Protein AF-A0A1X7SFY0-F1 (afdb_monomer_lite)

pLDDT: mean 79.94, std 20.83, range [36.47, 98.31]

Radius of gyration: 30.09 Å; chains: 1; bounding box: 122×38×54 Å

Organism: Amphimedon queenslandica (NCBI:txid400682)

Structure (mmCIF, N/CA/C/O backbone):
data_AF-A0A1X7SFY0-F1
#
_entry.id   AF-A0A1X7SFY0-F1
#
loop_
_atom_site.group_PDB
_atom_site.id
_atom_site.type_symbol
_atom_site.label_atom_id
_atom_site.label_alt_id
_atom_site.label_comp_id
_atom_site.label_asym_id
_atom_site.label_entity_id
_atom_site.label_seq_id
_atom_site.pdbx_PDB_ins_code
_atom_site.Cartn_x
_atom_site.Cartn_y
_atom_site.Cartn_z
_atom_site.occupancy
_atom_site.B_iso_or_equiv
_atom_site.auth_seq_id
_atom_site.auth_comp_id
_atom_site.auth_asym_id
_atom_site.auth_atom_id
_atom_site.pdbx_PDB_model_num
ATOM 1 N N . ASP A 1 1 ? 34.336 11.367 26.778 1.00 60.41 1 ASP A N 1
ATOM 2 C CA . ASP A 1 1 ? 33.433 11.208 25.619 1.00 60.41 1 ASP A CA 1
ATOM 3 C C . ASP A 1 1 ? 31.958 10.905 25.943 1.00 60.41 1 ASP A C 1
ATOM 5 O O . ASP A 1 1 ? 31.181 10.589 25.053 1.00 60.41 1 ASP A O 1
ATOM 9 N N . GLN A 1 2 ? 31.496 11.055 27.193 1.00 58.19 2 GLN A N 1
ATOM 10 C CA . GLN A 1 2 ? 30.088 10.774 27.537 1.00 58.19 2 GLN A CA 1
ATOM 11 C C . GLN A 1 2 ? 29.090 11.818 27.009 1.00 58.19 2 GLN A C 1
ATOM 13 O O . GLN A 1 2 ? 27.961 11.468 26.680 1.00 58.19 2 GLN A O 1
ATOM 18 N N . ARG A 1 3 ? 29.491 13.094 26.897 1.00 61.34 3 ARG A N 1
ATOM 19 C CA . ARG A 1 3 ? 28.610 14.170 26.405 1.00 61.34 3 ARG A CA 1
ATOM 20 C C . ARG A 1 3 ? 28.233 14.011 24.929 1.00 61.34 3 ARG A C 1
ATOM 22 O O . ARG A 1 3 ? 27.100 14.317 24.580 1.00 61.34 3 ARG A O 1
ATOM 29 N N . ARG A 1 4 ? 29.154 13.505 24.098 1.00 61.81 4 ARG A N 1
ATOM 30 C CA . ARG A 1 4 ? 28.915 13.242 22.669 1.00 61.81 4 ARG A CA 1
ATOM 31 C C . ARG A 1 4 ? 27.911 12.098 22.500 1.00 61.81 4 ARG A C 1
ATOM 33 O O . ARG A 1 4 ? 26.856 12.297 21.919 1.00 61.81 4 ARG A O 1
ATOM 40 N N . SER A 1 5 ? 28.152 10.987 23.202 1.00 76.06 5 SER A N 1
ATOM 41 C CA . SER A 1 5 ? 27.258 9.820 23.219 1.00 76.06 5 SER A CA 1
ATOM 42 C C . SER A 1 5 ? 25.851 10.117 23.759 1.00 76.06 5 SER A C 1
ATOM 44 O O . SER A 1 5 ? 24.876 9.551 23.272 1.00 76.06 5 SER A O 1
ATOM 46 N N . LEU A 1 6 ? 25.716 10.991 24.765 1.00 78.94 6 LEU A N 1
ATOM 47 C CA . LEU A 1 6 ? 24.405 11.381 25.296 1.00 78.94 6 LEU A CA 1
ATOM 48 C C . LEU A 1 6 ? 23.609 12.229 24.293 1.00 78.94 6 LEU A C 1
ATOM 50 O O . LEU A 1 6 ? 22.403 12.035 24.159 1.00 78.94 6 LEU A O 1
ATOM 54 N N . GLY A 1 7 ? 24.284 13.150 23.597 1.00 81.12 7 GLY A N 1
ATOM 55 C CA . GLY A 1 7 ? 23.678 13.959 22.540 1.00 81.12 7 GLY A CA 1
ATOM 56 C C . GLY A 1 7 ? 23.148 13.092 21.402 1.00 81.12 7 GLY A C 1
ATOM 57 O O . GLY A 1 7 ? 21.991 13.241 21.021 1.00 81.12 7 GLY A O 1
ATOM 58 N N . ASP A 1 8 ? 23.946 12.124 20.950 1.00 87.75 8 ASP A N 1
ATOM 59 C CA . ASP A 1 8 ? 23.562 11.206 19.874 1.00 87.75 8 ASP A CA 1
ATOM 60 C C . ASP A 1 8 ? 22.323 10.382 20.254 1.00 87.75 8 ASP A C 1
ATOM 62 O O . ASP A 1 8 ? 21.367 10.311 19.488 1.00 87.75 8 ASP A O 1
ATOM 66 N N . LYS A 1 9 ? 22.275 9.853 21.485 1.00 88.12 9 LYS A N 1
ATOM 67 C CA . LYS A 1 9 ? 21.110 9.108 21.998 1.00 88.12 9 LYS A CA 1
ATOM 68 C C . LYS A 1 9 ? 19.851 9.966 22.085 1.00 88.12 9 LYS A C 1
ATOM 70 O O . LYS A 1 9 ? 18.770 9.483 21.760 1.00 88.12 9 LYS A O 1
ATOM 75 N N . LYS A 1 10 ? 19.979 11.226 22.520 1.00 88.38 10 LYS A N 1
ATOM 76 C CA . LYS A 1 10 ? 18.852 12.170 22.564 1.00 88.38 10 LYS A CA 1
ATOM 77 C C . LYS A 1 10 ? 18.313 12.422 21.158 1.00 88.38 10 LYS A C 1
ATOM 79 O O . LYS A 1 10 ? 17.103 12.399 20.970 1.00 88.38 10 LYS A O 1
ATOM 84 N N . THR A 1 11 ? 19.198 12.632 20.187 1.00 91.12 11 THR A N 1
ATOM 85 C CA . THR A 1 11 ? 18.813 12.832 18.788 1.00 91.12 11 THR A CA 1
ATOM 86 C C . THR A 1 11 ? 18.131 11.591 18.225 1.00 91.12 11 THR A C 1
ATOM 88 O O . THR A 1 11 ? 17.033 11.713 17.701 1.00 91.12 11 THR A O 1
ATOM 91 N N . THR A 1 12 ? 18.703 10.394 18.410 1.00 92.50 12 THR A N 1
ATOM 92 C CA . THR A 1 12 ? 18.075 9.136 17.970 1.00 92.50 12 THR A CA 1
ATOM 93 C C . THR A 1 12 ? 16.684 8.954 18.570 1.00 92.50 12 THR A C 1
ATOM 95 O O . THR A 1 12 ? 15.759 8.594 17.850 1.00 92.50 12 THR A O 1
ATOM 98 N N . LEU A 1 13 ? 16.518 9.231 19.868 1.00 92.69 13 LEU A N 1
ATOM 99 C CA . LEU A 1 13 ? 15.221 9.115 20.532 1.00 92.69 13 LEU A CA 1
ATOM 100 C C . LEU A 1 13 ? 14.201 10.107 19.961 1.00 92.69 13 LEU A C 1
ATOM 102 O O . LEU A 1 13 ? 13.083 9.710 19.657 1.00 92.69 13 LEU A O 1
ATOM 106 N N . LEU A 1 14 ? 14.584 11.374 19.775 1.00 92.25 14 LEU A N 1
ATOM 107 C CA . LEU A 1 14 ? 13.695 12.387 19.201 1.00 92.25 14 LEU A CA 1
ATOM 108 C C . LEU A 1 14 ? 13.306 12.056 17.757 1.00 92.25 14 LEU A C 1
ATOM 110 O O . LEU A 1 14 ? 12.139 12.197 17.409 1.00 92.25 14 LEU A O 1
ATOM 114 N N . THR A 1 15 ? 14.245 11.570 16.940 1.00 92.50 15 THR A N 1
ATOM 115 C CA . THR A 1 15 ? 13.956 11.116 15.574 1.00 92.50 15 THR A CA 1
ATOM 116 C C . THR A 1 15 ? 12.997 9.930 15.579 1.00 92.50 15 THR A C 1
ATOM 118 O O . THR A 1 15 ? 12.010 9.961 14.857 1.00 92.50 15 THR A O 1
ATOM 121 N N . ALA A 1 16 ? 13.213 8.933 16.442 1.00 92.38 16 ALA A N 1
ATOM 122 C CA . ALA A 1 16 ? 12.313 7.786 16.549 1.00 92.38 16 ALA A CA 1
ATOM 123 C C . ALA A 1 16 ? 10.907 8.194 17.019 1.00 92.38 16 ALA A C 1
ATOM 125 O O . ALA A 1 16 ? 9.912 7.712 16.483 1.00 92.38 16 ALA A O 1
ATOM 126 N N . MET A 1 17 ? 10.807 9.110 17.989 1.00 92.31 17 MET A N 1
ATOM 127 C CA . MET A 1 17 ? 9.523 9.664 18.433 1.00 92.31 17 MET A CA 1
ATOM 128 C C . MET A 1 17 ? 8.833 10.437 17.305 1.00 92.31 17 MET A C 1
ATOM 130 O O . MET A 1 17 ? 7.634 10.275 17.107 1.00 92.31 17 MET A O 1
ATOM 134 N N . GLN A 1 18 ? 9.583 11.225 16.532 1.00 92.62 18 GLN A N 1
ATOM 135 C CA . GLN A 1 18 ? 9.052 11.947 15.381 1.00 92.62 18 GLN A CA 1
ATOM 136 C C . GLN A 1 18 ? 8.562 10.993 14.289 1.00 92.62 18 GLN A C 1
ATOM 138 O O . GLN A 1 18 ? 7.464 11.191 13.784 1.00 92.62 18 GLN A O 1
ATOM 143 N N . GLU A 1 19 ? 9.330 9.963 13.933 1.00 90.88 19 GLU A N 1
ATOM 144 C CA . GLU A 1 19 ? 8.921 8.939 12.962 1.00 90.88 19 GLU A CA 1
ATOM 145 C C . GLU A 1 19 ? 7.673 8.192 13.441 1.00 90.88 19 GLU A C 1
ATOM 147 O O . GLU A 1 19 ? 6.738 8.005 12.667 1.00 90.88 19 GLU A O 1
ATOM 152 N N . THR A 1 20 ? 7.621 7.852 14.734 1.00 91.81 20 THR A N 1
ATOM 153 C CA . THR A 1 20 ? 6.466 7.189 15.356 1.00 91.81 20 THR A CA 1
ATOM 154 C C . THR A 1 20 ? 5.214 8.060 15.243 1.00 91.81 20 THR A C 1
ATOM 156 O O . THR A 1 20 ? 4.211 7.602 14.705 1.00 91.81 20 THR A O 1
ATOM 159 N N . VAL A 1 21 ? 5.282 9.329 15.659 1.00 91.31 21 VAL A N 1
ATOM 160 C CA . VAL A 1 21 ? 4.145 10.268 15.579 1.00 91.31 21 VAL A CA 1
ATOM 161 C C . VAL A 1 21 ? 3.788 10.617 14.132 1.00 91.31 21 VAL A C 1
ATOM 163 O O . VAL A 1 21 ? 2.620 10.810 13.818 1.00 91.31 21 VAL A O 1
ATOM 166 N N . SER A 1 22 ? 4.770 10.668 13.229 1.00 89.25 22 SER A N 1
ATOM 167 C CA . SER A 1 22 ? 4.519 10.903 11.799 1.00 89.25 22 SER A CA 1
ATOM 168 C C . SER A 1 22 ? 3.828 9.712 11.136 1.00 89.25 22 SER A C 1
ATOM 170 O O . SER A 1 22 ? 3.131 9.891 10.144 1.00 89.25 22 SER A O 1
ATOM 172 N N . SER A 1 23 ? 4.044 8.499 11.657 1.00 87.88 23 SER A N 1
ATOM 173 C CA . SER A 1 23 ? 3.372 7.287 11.182 1.00 87.88 23 SER A CA 1
ATOM 174 C C . SER A 1 23 ? 1.980 7.092 11.785 1.00 87.88 23 SER A C 1
ATOM 176 O O . SER A 1 23 ? 1.104 6.567 11.106 1.00 87.88 23 SER A O 1
ATOM 178 N N . ASP A 1 24 ? 1.781 7.516 13.034 1.00 87.00 24 ASP A N 1
ATOM 179 C CA . ASP A 1 24 ? 0.517 7.442 13.763 1.00 87.00 24 ASP A CA 1
ATOM 180 C C . ASP A 1 24 ? 0.456 8.591 14.781 1.00 87.00 24 ASP A C 1
ATOM 182 O O . ASP A 1 24 ? 1.067 8.541 15.854 1.00 87.00 24 ASP A O 1
ATOM 186 N N . TYR A 1 25 ? -0.296 9.640 14.445 1.00 86.00 25 TYR A N 1
ATOM 187 C CA . TYR A 1 25 ? -0.409 10.832 15.285 1.00 86.00 25 TYR A CA 1
ATOM 188 C C . TYR A 1 25 ? -1.070 10.532 16.640 1.00 86.00 25 TYR A C 1
ATOM 190 O O . TYR A 1 25 ? -0.790 11.223 17.619 1.00 86.00 25 TYR A O 1
ATOM 198 N N . ARG A 1 26 ? -1.862 9.452 16.760 1.00 87.12 26 ARG A N 1
ATOM 199 C CA . ARG A 1 26 ? -2.478 9.036 18.035 1.00 87.12 26 ARG A CA 1
ATOM 200 C C . ARG A 1 26 ? -1.424 8.665 19.077 1.00 87.12 26 ARG A C 1
ATOM 202 O O . ARG A 1 26 ? -1.644 8.856 20.272 1.00 87.12 26 ARG A O 1
ATOM 209 N N . LYS A 1 27 ? -0.231 8.239 18.640 1.00 91.81 27 LYS A N 1
ATOM 210 C CA . LYS A 1 27 ? 0.928 7.992 19.518 1.00 91.81 27 LYS A CA 1
ATOM 211 C C . LYS A 1 27 ? 1.418 9.244 20.233 1.00 91.81 27 LYS A C 1
ATOM 213 O O . LYS A 1 27 ? 2.108 9.124 21.245 1.00 91.81 27 LYS A O 1
ATOM 218 N N . LEU A 1 28 ? 1.050 10.436 19.763 1.00 91.31 28 LEU A N 1
ATOM 219 C CA . LEU A 1 28 ? 1.348 11.680 20.462 1.00 91.31 28 LEU A CA 1
ATOM 220 C C . LEU A 1 28 ? 0.650 11.742 21.831 1.00 91.31 28 LEU A C 1
ATOM 222 O O . LEU A 1 28 ? 1.270 12.202 22.788 1.00 91.31 28 LEU A O 1
ATOM 226 N N . LYS A 1 29 ? -0.572 11.196 21.951 1.00 89.50 29 LYS A N 1
ATOM 227 C CA . LYS A 1 29 ? -1.311 11.075 23.221 1.00 89.50 29 LYS A CA 1
ATOM 228 C C . LYS A 1 29 ? -0.610 10.125 24.197 1.00 89.50 29 LYS A C 1
ATOM 230 O O . LYS A 1 29 ? -0.442 10.456 25.371 1.00 89.50 29 LYS A O 1
ATOM 235 N N . ASP A 1 30 ? -0.126 8.983 23.706 1.00 91.62 30 ASP A N 1
ATOM 236 C CA . ASP A 1 30 ? 0.651 8.024 24.507 1.00 91.62 30 ASP A CA 1
ATOM 237 C C . ASP A 1 30 ? 1.964 8.656 25.008 1.00 91.62 30 ASP A C 1
ATOM 239 O O . ASP A 1 30 ? 2.314 8.554 26.184 1.00 91.62 30 ASP A O 1
ATOM 243 N N . ILE A 1 31 ? 2.676 9.370 24.128 1.00 92.12 31 ILE A N 1
ATOM 244 C CA . ILE A 1 31 ? 3.911 10.088 24.469 1.00 92.12 31 ILE A CA 1
ATOM 245 C C . ILE A 1 31 ? 3.640 11.187 25.500 1.00 92.12 31 ILE A C 1
ATOM 247 O O . ILE A 1 31 ? 4.381 11.288 26.477 1.00 92.12 31 ILE A O 1
ATOM 251 N N . ALA A 1 32 ? 2.594 11.997 25.314 1.00 92.25 32 ALA A N 1
ATOM 252 C CA . ALA A 1 32 ? 2.210 13.039 26.262 1.00 92.25 32 ALA A CA 1
ATOM 253 C C . ALA A 1 32 ? 1.887 12.440 27.637 1.00 92.25 32 ALA A C 1
ATOM 255 O O . ALA A 1 32 ? 2.385 12.931 28.647 1.00 92.25 32 ALA A O 1
ATOM 256 N N . THR A 1 33 ? 1.158 11.323 27.674 1.00 92.06 33 THR A N 1
ATOM 257 C CA . THR A 1 33 ? 0.844 10.603 28.915 1.00 92.06 33 THR A CA 1
ATOM 258 C C . THR A 1 33 ? 2.123 10.200 29.652 1.00 92.06 33 THR A C 1
ATOM 260 O O . THR A 1 33 ? 2.306 10.566 30.811 1.00 92.06 33 THR A O 1
ATOM 263 N N . VAL A 1 34 ? 3.071 9.557 28.964 1.00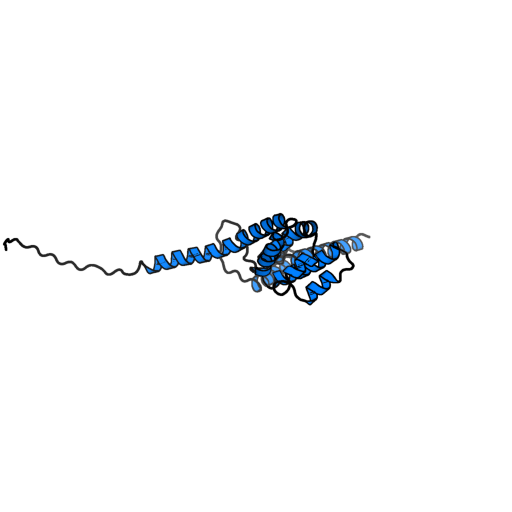 93.12 34 VAL A N 1
ATOM 264 C CA . VAL A 1 34 ? 4.355 9.156 29.568 1.00 93.12 34 VAL A CA 1
ATOM 265 C C . VAL A 1 34 ? 5.183 10.367 30.019 1.00 93.12 34 VAL A C 1
ATOM 267 O O . VAL A 1 34 ? 5.847 10.323 31.054 1.00 93.12 34 VAL A O 1
ATOM 270 N N . LEU A 1 35 ? 5.162 11.471 29.266 1.00 92.75 35 LEU A N 1
ATOM 271 C CA . LEU A 1 35 ? 5.866 12.700 29.644 1.00 92.75 35 LEU A CA 1
ATOM 272 C C . LEU A 1 35 ? 5.216 13.408 30.844 1.00 92.75 35 LEU A C 1
ATOM 274 O O . LEU A 1 35 ? 5.918 14.129 31.559 1.00 92.75 35 LEU A O 1
ATOM 278 N N . SER A 1 36 ? 3.916 13.206 31.076 1.00 92.25 36 SER A N 1
ATOM 279 C CA . SER A 1 36 ? 3.178 13.789 32.203 1.00 92.25 36 SER A CA 1
ATOM 280 C C . SER A 1 36 ? 3.571 13.177 33.553 1.00 92.25 36 SER A C 1
ATOM 282 O O . SER A 1 36 ? 3.556 13.875 34.570 1.00 92.25 36 SER A O 1
ATOM 284 N N . ASP A 1 37 ? 4.034 11.921 33.543 1.00 92.56 37 ASP A N 1
ATOM 285 C CA . ASP A 1 37 ? 4.531 11.199 34.724 1.00 92.56 37 ASP A CA 1
ATOM 286 C C . ASP A 1 37 ? 5.875 11.744 35.236 1.00 92.56 37 ASP A C 1
ATOM 288 O O . ASP A 1 37 ? 6.308 11.449 36.355 1.00 92.56 37 ASP A O 1
ATOM 292 N N . VAL A 1 38 ? 6.562 12.551 34.425 1.00 90.94 38 VAL A N 1
ATOM 293 C CA . VAL A 1 38 ? 7.858 13.136 34.761 1.00 90.94 38 VAL A CA 1
ATOM 294 C C . VAL A 1 38 ? 7.687 14.632 35.010 1.00 90.94 38 VAL A C 1
ATOM 296 O O . VAL A 1 38 ? 7.481 15.414 34.088 1.00 90.94 38 VAL A O 1
ATOM 299 N N . GLU A 1 39 ? 7.886 15.059 36.262 1.00 91.00 39 GLU A N 1
ATOM 300 C CA . GLU A 1 39 ? 7.690 16.452 36.711 1.00 91.00 39 GLU A CA 1
ATOM 301 C C . GLU A 1 39 ? 8.407 17.496 35.830 1.00 91.00 39 GLU A C 1
ATOM 303 O O . GLU A 1 39 ? 7.914 18.599 35.632 1.00 91.00 39 GLU A O 1
ATOM 308 N N . ARG A 1 40 ? 9.566 17.141 35.256 1.00 92.75 40 ARG A N 1
ATOM 309 C CA . ARG A 1 40 ? 10.358 18.029 34.383 1.00 92.75 40 ARG A CA 1
ATOM 310 C C . ARG A 1 40 ? 9.803 18.209 32.969 1.00 92.75 40 ARG A C 1
ATOM 312 O O . ARG A 1 40 ? 10.284 19.091 32.269 1.00 92.75 40 ARG A O 1
ATOM 319 N N . THR A 1 41 ? 8.912 17.332 32.518 1.00 92.50 41 THR A N 1
ATOM 320 C CA . THR A 1 41 ? 8.325 17.353 31.167 1.00 92.50 41 THR A CA 1
ATOM 321 C C . THR A 1 41 ? 6.809 17.493 31.198 1.00 92.50 41 THR A C 1
ATOM 323 O O . THR A 1 41 ? 6.176 17.480 30.147 1.00 92.50 41 THR A O 1
ATOM 326 N N . LYS A 1 42 ? 6.230 17.641 32.390 1.00 91.25 42 LYS A N 1
ATOM 327 C CA . LYS A 1 42 ? 4.791 17.685 32.634 1.00 91.25 42 LYS A CA 1
ATOM 328 C C . LYS A 1 42 ? 4.105 18.892 31.999 1.00 91.25 42 LYS A C 1
ATOM 330 O O . LYS A 1 42 ? 3.009 18.771 31.470 1.00 91.25 42 LYS A O 1
ATOM 335 N N . ASP A 1 43 ? 4.754 20.049 32.013 1.00 91.50 43 ASP A N 1
ATOM 336 C CA . ASP A 1 43 ? 4.279 21.263 31.347 1.00 91.50 43 ASP A CA 1
ATOM 337 C C . ASP A 1 43 ? 4.214 21.083 29.823 1.00 91.50 43 ASP A C 1
ATOM 339 O O . ASP A 1 43 ? 3.215 21.430 29.193 1.00 91.50 43 ASP A O 1
ATOM 343 N N . ILE A 1 44 ? 5.248 20.469 29.243 1.00 90.50 44 ILE A N 1
ATOM 344 C CA . ILE A 1 44 ? 5.307 20.144 27.815 1.00 90.50 44 ILE A CA 1
ATOM 345 C C . ILE A 1 44 ? 4.258 19.083 27.469 1.00 90.50 44 ILE A C 1
ATOM 347 O O . ILE A 1 44 ? 3.569 19.221 26.464 1.00 90.50 44 ILE A O 1
ATOM 351 N N . ALA A 1 45 ? 4.108 18.057 28.307 1.00 91.69 45 ALA A N 1
ATOM 352 C CA . ALA A 1 45 ? 3.107 17.011 28.147 1.00 91.69 45 ALA A CA 1
ATOM 353 C C . ALA A 1 45 ? 1.689 17.581 28.113 1.00 91.69 45 ALA A C 1
ATOM 355 O O . ALA A 1 45 ? 0.945 17.302 27.180 1.00 91.69 45 ALA A O 1
ATOM 356 N N . ASN A 1 46 ? 1.348 18.432 29.083 1.00 89.25 46 ASN A N 1
ATOM 357 C CA . ASN A 1 46 ? 0.042 19.078 29.144 1.00 89.25 46 ASN A CA 1
ATOM 358 C C . ASN A 1 46 ? -0.197 19.955 27.917 1.00 89.25 46 ASN A C 1
ATOM 360 O O . ASN A 1 46 ? -1.274 19.906 27.344 1.00 89.25 46 ASN A O 1
ATOM 364 N N . LYS A 1 47 ? 0.816 20.709 27.472 1.00 91.81 47 LYS A N 1
ATOM 365 C CA . LYS A 1 47 ? 0.706 21.518 26.256 1.00 91.81 47 LYS A CA 1
ATOM 366 C C . LYS A 1 47 ? 0.443 20.660 25.015 1.00 91.81 47 LYS A C 1
ATOM 368 O O . LYS A 1 47 ? -0.432 20.998 24.229 1.00 91.81 47 LYS A O 1
ATOM 373 N N . ILE A 1 48 ? 1.183 19.560 24.852 1.00 90.69 48 ILE A N 1
ATOM 374 C CA . ILE A 1 48 ? 0.974 18.606 23.754 1.00 90.69 48 ILE A CA 1
ATOM 375 C C . ILE A 1 48 ? -0.436 18.011 23.831 1.00 90.69 48 ILE A C 1
ATOM 377 O O . ILE A 1 48 ? -1.090 17.891 22.804 1.00 90.69 48 ILE A O 1
ATOM 381 N N . MET A 1 49 ? -0.904 17.665 25.031 1.00 87.94 49 MET A N 1
ATOM 382 C CA . MET A 1 49 ? -2.235 17.101 25.251 1.00 87.94 49 MET A CA 1
ATOM 383 C C . MET A 1 49 ? -3.340 18.099 24.898 1.00 87.94 49 MET A C 1
ATOM 385 O O . MET A 1 49 ? -4.262 17.741 24.181 1.00 87.94 49 MET A O 1
ATOM 389 N N . THR A 1 50 ? -3.213 19.359 25.321 1.00 86.06 50 THR A N 1
ATOM 390 C CA . THR A 1 50 ? -4.166 20.419 24.973 1.00 86.06 50 THR A CA 1
ATOM 391 C C . THR A 1 50 ? -4.181 20.683 23.471 1.00 86.06 50 THR A C 1
ATOM 393 O O . THR A 1 50 ? -5.253 20.721 22.887 1.00 86.06 50 THR A O 1
ATOM 396 N N . GLU A 1 51 ? -3.021 20.801 22.817 1.00 85.25 51 GLU A N 1
ATOM 397 C CA . GLU A 1 51 ? -2.974 20.965 21.356 1.00 85.25 51 GLU A CA 1
ATOM 398 C C . GLU A 1 51 ? -3.555 19.736 20.635 1.00 85.25 51 GLU A C 1
ATOM 400 O O . GLU A 1 51 ? -4.240 19.880 19.625 1.00 85.25 51 GLU A O 1
ATOM 405 N N . TYR A 1 52 ? -3.332 18.527 21.154 1.00 84.19 52 TYR A N 1
ATOM 406 C CA . TYR A 1 52 ? -3.940 17.305 20.630 1.00 84.19 52 TYR A CA 1
ATOM 407 C C . TYR A 1 52 ? -5.473 17.337 20.785 1.00 84.19 52 TYR A C 1
ATOM 409 O O . TYR A 1 52 ? -6.183 17.106 19.820 1.00 84.19 52 TYR A O 1
ATOM 417 N N . GLU A 1 53 ? -6.006 17.684 21.954 1.00 82.94 53 GLU A N 1
ATOM 418 C CA . GLU A 1 53 ? -7.454 17.750 22.220 1.00 82.94 53 GLU A CA 1
ATOM 419 C C . GLU A 1 53 ? -8.154 18.909 21.481 1.00 82.94 53 GLU A C 1
ATOM 421 O O . GLU A 1 53 ? -9.283 18.765 21.019 1.00 82.94 53 GLU A O 1
ATOM 426 N N . GLU A 1 54 ? -7.487 20.049 21.291 1.00 76.56 54 GLU A N 1
ATOM 427 C CA . GLU A 1 54 ? -8.023 21.186 20.525 1.00 76.56 54 GLU A CA 1
ATOM 428 C C . GLU A 1 54 ? -8.152 20.876 19.026 1.00 76.56 54 GLU A C 1
ATOM 430 O O . GLU A 1 54 ? -9.062 21.376 18.367 1.00 76.56 54 GLU A O 1
ATOM 435 N N . ASN A 1 55 ? -7.265 20.039 18.479 1.00 71.75 55 ASN A N 1
ATOM 436 C CA . ASN A 1 55 ? -7.360 19.575 17.091 1.00 71.75 55 ASN A CA 1
ATOM 437 C C . ASN A 1 55 ? -8.271 18.342 16.936 1.00 71.75 55 ASN A C 1
ATOM 439 O O . ASN A 1 55 ? -8.661 18.013 15.816 1.00 71.75 55 ASN A O 1
ATOM 443 N N . PHE A 1 56 ? -8.620 17.679 18.041 1.00 64.19 56 PHE A N 1
ATOM 444 C CA . PHE A 1 56 ? -9.436 16.469 18.088 1.00 64.19 56 PHE A CA 1
ATOM 445 C C . PHE A 1 56 ? -10.423 16.567 19.259 1.00 64.19 56 PHE A C 1
ATOM 447 O O . PHE A 1 56 ? -10.221 15.970 20.314 1.00 64.19 56 PHE A O 1
ATOM 454 N N . SER A 1 57 ? -11.485 17.356 19.088 1.00 50.31 57 SER A N 1
ATOM 455 C CA . SER A 1 57 ? -12.555 17.448 20.082 1.00 50.31 57 SER A CA 1
ATOM 456 C C . SER A 1 57 ? -13.376 16.154 20.089 1.00 50.31 57 SER A C 1
ATOM 458 O O . SER A 1 57 ? -14.159 15.916 19.174 1.00 50.31 57 SER A O 1
ATOM 460 N N . GLU A 1 58 ? -13.205 15.328 21.119 1.00 53.28 58 GLU A N 1
ATOM 461 C CA . GLU A 1 58 ? -14.177 14.306 21.513 1.00 53.28 58 GLU A CA 1
ATOM 462 C C . GLU A 1 58 ? -14.844 14.779 22.810 1.00 53.28 58 GLU A C 1
ATOM 464 O O . GLU A 1 58 ? -14.289 14.653 23.902 1.00 53.28 58 GLU A O 1
ATOM 469 N N . ASP A 1 59 ? -16.040 15.356 22.675 1.00 46.72 59 ASP A N 1
ATOM 470 C CA . ASP A 1 59 ? -17.050 15.257 23.721 1.00 46.72 59 ASP A CA 1
ATOM 471 C C . ASP A 1 59 ? -17.377 13.762 23.870 1.00 46.72 59 ASP A C 1
ATOM 473 O O . ASP A 1 59 ? -18.040 13.205 23.002 1.00 46.72 59 ASP A O 1
ATOM 477 N N . ASP A 1 60 ? -16.900 13.093 24.920 1.00 42.03 60 ASP A N 1
ATOM 478 C CA . ASP A 1 60 ? -17.830 12.355 25.777 1.00 42.03 60 ASP A CA 1
ATOM 479 C C . ASP A 1 60 ? -17.216 11.899 27.105 1.00 42.03 60 ASP A C 1
ATOM 481 O O . ASP A 1 60 ? -16.111 11.358 27.212 1.00 42.03 60 ASP A O 1
ATOM 485 N N . ASP A 1 61 ? -18.009 12.149 28.136 1.00 46.19 61 ASP A N 1
ATOM 486 C CA . ASP A 1 61 ? -17.787 11.866 29.540 1.00 46.19 61 ASP A CA 1
ATOM 487 C C . ASP A 1 61 ? -17.976 10.367 29.825 1.00 46.19 61 ASP A C 1
ATOM 489 O O . ASP A 1 61 ? -19.008 9.772 29.531 1.00 46.19 61 ASP A O 1
ATOM 493 N N . SER A 1 62 ? -16.946 9.772 30.427 1.00 45.97 62 SER A N 1
ATOM 494 C CA . SER A 1 62 ? -16.994 8.641 31.359 1.00 45.97 62 SER A CA 1
ATOM 495 C C . SER A 1 62 ? -18.167 7.651 31.222 1.00 45.97 62 SER A C 1
ATOM 497 O O . SER A 1 62 ? -19.221 7.823 31.827 1.00 45.97 62 SER A O 1
ATOM 499 N N . THR A 1 63 ? -17.940 6.492 30.598 1.00 41.44 63 THR A N 1
ATOM 500 C CA . THR A 1 63 ? -18.316 5.202 31.211 1.00 41.44 63 THR A CA 1
ATOM 501 C C . THR A 1 63 ? -17.583 4.019 30.577 1.00 41.44 63 THR A C 1
ATOM 503 O O . THR A 1 63 ? -17.269 3.961 29.397 1.00 41.44 63 THR A O 1
ATOM 506 N N . ILE A 1 64 ? -17.262 3.071 31.448 1.00 47.47 64 ILE A N 1
ATOM 507 C CA . ILE A 1 64 ? -16.410 1.902 31.252 1.00 47.47 64 ILE A CA 1
ATOM 508 C C . ILE A 1 64 ? -17.048 0.863 30.299 1.00 47.47 64 ILE A C 1
ATOM 510 O O . ILE A 1 64 ? -18.213 0.516 30.465 1.00 47.47 64 ILE A O 1
ATOM 514 N N . VAL A 1 65 ? -16.210 0.317 29.399 1.00 42.47 65 VAL A N 1
ATOM 515 C CA . VAL A 1 65 ? -16.104 -1.060 28.837 1.00 42.47 65 VAL A CA 1
ATOM 516 C C . VAL A 1 65 ? -16.109 -1.105 27.287 1.00 42.47 65 VAL A C 1
ATOM 518 O O . VAL A 1 65 ? -17.131 -0.884 26.653 1.00 42.47 65 VAL A O 1
ATOM 521 N N . GLN A 1 66 ? -14.979 -1.597 26.745 1.00 37.59 66 GLN A N 1
ATOM 522 C CA . GLN A 1 66 ? -14.641 -2.049 25.371 1.00 37.59 66 GLN A CA 1
ATOM 523 C C . GLN A 1 66 ? -13.825 -1.062 24.514 1.00 37.59 66 GLN A C 1
ATOM 525 O O . GLN A 1 66 ? -14.073 0.137 24.578 1.00 37.59 66 GLN A O 1
ATOM 530 N N . PRO A 1 67 ? -12.810 -1.538 23.752 1.00 42.75 67 PRO A N 1
ATOM 531 C CA . PRO A 1 67 ? -11.958 -0.669 22.950 1.00 42.75 67 PRO A CA 1
ATOM 532 C C . PRO A 1 67 ? -12.781 -0.145 21.778 1.00 42.75 67 PRO A C 1
ATOM 534 O O . PRO A 1 67 ? -12.969 -0.835 20.778 1.00 42.75 67 PRO A O 1
ATOM 537 N N . GLN A 1 68 ? -13.310 1.061 21.937 1.00 40.25 68 GLN A N 1
ATOM 538 C CA . GLN A 1 68 ? -13.889 1.812 20.843 1.00 40.25 68 GLN A CA 1
ATOM 539 C C . GLN A 1 68 ? -12.723 2.253 19.959 1.00 40.25 68 GLN A C 1
ATOM 541 O O . GLN A 1 68 ? -11.862 3.029 20.378 1.00 40.25 68 GLN A O 1
ATOM 546 N N . GLU A 1 69 ? -12.655 1.646 18.773 1.00 47.88 69 GLU A N 1
ATOM 547 C CA . GLU A 1 69 ? -11.887 2.133 17.635 1.00 47.88 69 GLU A CA 1
ATOM 548 C C . GLU A 1 69 ? -12.120 3.638 17.555 1.00 47.88 69 GLU A C 1
ATOM 550 O O . GLU A 1 69 ? -13.235 4.080 17.283 1.00 47.88 69 GLU A O 1
ATOM 555 N N . VAL A 1 70 ? -11.084 4.422 17.863 1.00 43.88 70 VAL A N 1
ATOM 556 C CA . VAL A 1 70 ? -11.147 5.855 17.618 1.00 43.88 70 VAL A CA 1
ATOM 557 C C . VAL A 1 70 ? -11.419 5.990 16.133 1.00 43.88 70 VAL A C 1
ATOM 559 O O . VAL A 1 70 ? -10.608 5.507 15.340 1.00 43.88 70 VAL A O 1
ATOM 562 N N . ALA A 1 71 ? -12.562 6.571 15.776 1.00 46.75 71 ALA A N 1
ATOM 563 C CA . ALA A 1 71 ? -13.021 6.678 14.402 1.00 46.75 71 ALA A CA 1
ATOM 564 C C . ALA A 1 71 ? -11.990 7.493 13.605 1.00 46.75 71 ALA A C 1
ATOM 566 O O . ALA A 1 71 ? -12.001 8.721 13.583 1.00 46.75 71 ALA A O 1
ATOM 567 N N . GLY A 1 72 ? -11.002 6.79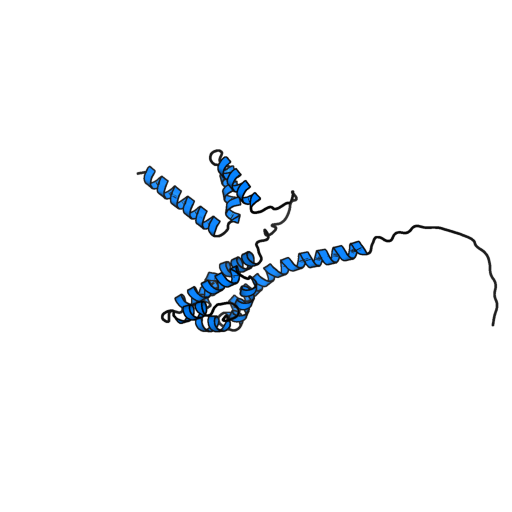8 13.034 1.00 56.53 72 GLY A N 1
ATOM 568 C CA . GLY A 1 72 ? -10.171 7.334 11.972 1.00 56.53 72 GLY A CA 1
ATOM 569 C C . GLY A 1 72 ? -11.078 7.611 10.790 1.00 56.53 72 GLY A C 1
ATOM 570 O O . GLY A 1 72 ? -12.121 6.967 10.639 1.00 56.53 72 GLY A O 1
ATOM 571 N N . SER A 1 73 ? -10.692 8.567 9.953 1.00 72.69 73 SER A N 1
ATOM 572 C CA . SER A 1 73 ? -11.398 8.756 8.692 1.00 72.69 73 SER A CA 1
ATOM 573 C C . SER A 1 73 ? -11.446 7.423 7.929 1.00 72.69 73 SER A C 1
ATOM 575 O O . SER A 1 73 ? -10.615 6.528 8.132 1.00 72.69 73 SER A O 1
ATOM 577 N N . LYS A 1 74 ? -12.435 7.247 7.050 1.00 78.19 74 LYS A N 1
ATOM 578 C CA . LYS A 1 74 ? -12.534 6.023 6.237 1.00 78.19 74 LYS A CA 1
ATOM 579 C C . LYS A 1 74 ? -11.246 5.809 5.431 1.00 78.19 74 LYS A C 1
ATOM 581 O O . LYS A 1 74 ? -10.810 4.681 5.210 1.00 78.19 74 LYS A O 1
ATOM 586 N N . GLU A 1 75 ? -10.604 6.907 5.061 1.00 83.88 75 GLU A N 1
ATOM 587 C CA . GLU A 1 75 ? -9.307 6.997 4.409 1.00 83.88 75 GLU A CA 1
ATOM 588 C C . GLU A 1 75 ? -8.163 6.479 5.295 1.00 83.88 75 GLU A C 1
ATOM 590 O O . GLU A 1 75 ? -7.326 5.718 4.799 1.00 83.88 75 GLU A O 1
ATOM 595 N N . ASP A 1 76 ? -8.141 6.808 6.592 1.00 87.25 76 ASP A N 1
ATOM 596 C CA . ASP A 1 76 ? -7.155 6.281 7.549 1.00 87.25 76 ASP A CA 1
ATOM 597 C C . ASP A 1 76 ? -7.294 4.762 7.697 1.00 87.25 76 ASP A C 1
ATOM 599 O O . ASP A 1 76 ? -6.308 4.034 7.591 1.00 87.25 76 ASP A O 1
ATOM 603 N N . GLY A 1 77 ? -8.529 4.267 7.826 1.00 91.12 77 GLY A N 1
ATOM 604 C CA . GLY A 1 77 ? -8.807 2.833 7.930 1.00 91.12 77 GLY A CA 1
ATOM 605 C C . GLY A 1 77 ? -8.352 2.043 6.702 1.00 91.12 77 GLY A C 1
ATOM 606 O O . GLY A 1 77 ? -7.649 1.037 6.812 1.00 91.12 77 GL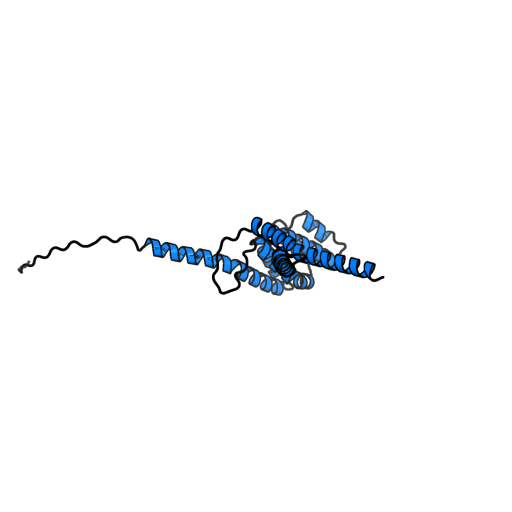Y A O 1
ATOM 607 N N . ALA A 1 78 ? -8.686 2.521 5.500 1.00 93.12 78 ALA A N 1
ATOM 608 C CA . ALA A 1 78 ? -8.225 1.887 4.267 1.00 93.12 78 ALA A CA 1
ATOM 609 C C . ALA A 1 78 ? -6.697 1.984 4.097 1.00 93.12 78 ALA A C 1
ATOM 611 O O . ALA A 1 78 ? -6.053 1.022 3.667 1.00 93.12 78 ALA A O 1
ATOM 612 N N . SER A 1 79 ? -6.092 3.114 4.467 1.00 94.44 79 SER A N 1
ATOM 613 C CA . SER A 1 79 ? -4.636 3.289 4.421 1.00 94.44 79 SER A CA 1
ATOM 614 C C . SER A 1 79 ? -3.916 2.324 5.368 1.00 94.44 79 SER A C 1
ATOM 616 O O . SER A 1 79 ? -2.890 1.749 4.996 1.00 94.44 79 SER A O 1
ATOM 618 N N . ASP A 1 80 ? -4.471 2.097 6.558 1.00 95.00 80 ASP A N 1
ATOM 619 C CA . ASP A 1 80 ? -3.953 1.162 7.554 1.00 95.00 80 ASP A CA 1
ATOM 620 C C . ASP A 1 80 ? -4.018 -0.285 7.061 1.00 95.00 80 ASP A C 1
ATOM 622 O O . ASP A 1 80 ? -3.014 -1.000 7.121 1.00 95.00 80 ASP A O 1
ATOM 626 N N . ILE A 1 81 ? -5.153 -0.698 6.491 1.00 96.38 81 ILE A N 1
ATOM 627 C CA . ILE A 1 81 ? -5.317 -2.028 5.885 1.00 96.38 81 ILE A CA 1
ATOM 628 C C . ILE A 1 81 ? -4.285 -2.239 4.770 1.00 96.38 81 ILE A C 1
ATOM 630 O O . ILE A 1 81 ? -3.581 -3.254 4.742 1.00 96.38 81 ILE A O 1
ATOM 634 N N . LEU A 1 82 ? -4.139 -1.264 3.865 1.00 97.25 82 LEU A N 1
ATOM 635 C CA . LEU A 1 82 ? -3.155 -1.339 2.786 1.00 97.25 82 LEU A CA 1
ATOM 636 C C . LEU A 1 82 ? -1.722 -1.435 3.334 1.00 97.25 82 LEU A C 1
ATOM 638 O O . LEU A 1 82 ? -0.923 -2.239 2.845 1.00 97.25 82 LEU A O 1
ATOM 642 N N . ARG A 1 83 ? -1.389 -0.632 4.353 1.00 96.94 83 ARG A N 1
ATOM 643 C CA . ARG A 1 83 ? -0.066 -0.618 4.993 1.00 96.94 83 ARG A CA 1
ATOM 644 C C . ARG A 1 83 ? 0.256 -1.959 5.647 1.00 96.94 83 ARG A C 1
ATOM 646 O O . ARG A 1 83 ? 1.357 -2.472 5.449 1.00 96.94 83 ARG A O 1
ATOM 653 N N . ASN A 1 84 ? -0.691 -2.540 6.377 1.00 96.44 84 ASN A N 1
ATOM 654 C CA . ASN A 1 84 ? -0.514 -3.816 7.075 1.00 96.44 84 ASN A CA 1
ATOM 655 C C . ASN A 1 84 ? -0.243 -4.972 6.100 1.00 96.44 84 ASN A C 1
ATOM 657 O O . ASN A 1 84 ? 0.538 -5.874 6.399 1.00 96.44 84 ASN A O 1
ATOM 661 N N . ASN A 1 85 ? -0.802 -4.891 4.892 1.00 97.00 85 ASN A N 1
ATOM 662 C CA . ASN A 1 85 ? -0.643 -5.895 3.845 1.00 97.00 85 ASN A CA 1
ATOM 663 C C . ASN A 1 85 ? 0.504 -5.596 2.855 1.00 97.00 85 ASN A C 1
ATOM 665 O O . ASN A 1 85 ? 0.750 -6.372 1.927 1.00 97.00 85 ASN A O 1
ATOM 669 N N . TYR A 1 86 ? 1.253 -4.501 3.040 1.00 96.12 86 TYR A N 1
ATOM 670 C CA . TYR A 1 86 ? 2.248 -4.023 2.071 1.00 96.12 86 TYR A CA 1
ATOM 671 C C . TYR A 1 86 ? 3.358 -5.042 1.770 1.00 96.12 86 TYR A C 1
ATOM 673 O O . TYR A 1 86 ? 3.776 -5.199 0.620 1.00 96.12 86 TYR A O 1
ATOM 681 N N . SER A 1 87 ? 3.846 -5.752 2.789 1.00 95.62 87 SER A N 1
ATOM 682 C CA . SER A 1 87 ? 4.903 -6.759 2.630 1.00 95.62 87 SER A CA 1
ATOM 683 C C . SER A 1 87 ? 4.428 -7.952 1.791 1.00 95.62 87 SER A C 1
ATOM 685 O O . SER A 1 87 ? 5.133 -8.371 0.870 1.00 95.62 87 SER A O 1
ATOM 687 N N . ALA A 1 88 ? 3.214 -8.444 2.048 1.00 96.69 88 ALA A N 1
ATOM 688 C CA . ALA A 1 88 ? 2.586 -9.528 1.299 1.00 96.69 88 ALA A CA 1
ATOM 689 C C . ALA A 1 88 ? 2.280 -9.114 -0.149 1.00 96.69 88 ALA A C 1
ATOM 691 O O . ALA A 1 88 ? 2.563 -9.867 -1.084 1.00 96.69 88 ALA A O 1
ATOM 692 N N . LEU A 1 89 ? 1.795 -7.886 -0.357 1.00 96.88 89 LEU A N 1
ATOM 693 C CA . LEU A 1 89 ? 1.596 -7.302 -1.687 1.00 96.88 89 LEU A CA 1
ATOM 694 C C . LEU A 1 89 ? 2.913 -7.195 -2.467 1.00 96.88 89 LEU A C 1
ATOM 696 O O . LEU A 1 89 ? 2.978 -7.577 -3.637 1.00 96.88 89 LEU A O 1
ATOM 700 N N . CYS A 1 90 ? 3.988 -6.745 -1.811 1.00 95.00 90 CYS A N 1
ATOM 701 C CA . CYS A 1 90 ? 5.322 -6.701 -2.406 1.00 95.00 90 CYS A CA 1
ATOM 702 C C . CYS A 1 90 ? 5.821 -8.082 -2.852 1.00 95.00 90 CYS A C 1
ATOM 704 O O . CYS A 1 90 ? 6.593 -8.176 -3.800 1.00 95.00 90 CYS A O 1
ATOM 706 N N . GLN A 1 91 ? 5.424 -9.158 -2.184 1.00 94.25 91 GLN A N 1
ATOM 707 C CA . GLN A 1 91 ? 5.857 -10.507 -2.553 1.00 94.25 91 GLN A CA 1
ATOM 708 C C . GLN A 1 91 ? 4.955 -11.131 -3.623 1.00 94.25 91 GLN A C 1
ATOM 710 O O . GLN A 1 91 ? 5.447 -11.818 -4.515 1.00 94.25 91 GLN A O 1
ATOM 715 N N . SER A 1 92 ? 3.652 -10.853 -3.563 1.00 96.06 92 SER A N 1
ATOM 716 C CA . SER A 1 92 ? 2.641 -11.504 -4.405 1.00 96.06 92 SER A CA 1
ATOM 717 C C . SER A 1 92 ? 2.515 -10.875 -5.794 1.00 96.06 92 SER A C 1
ATOM 719 O O . SER A 1 92 ? 2.187 -11.559 -6.763 1.00 96.06 92 SER A O 1
ATOM 721 N N . ILE A 1 93 ? 2.789 -9.573 -5.930 1.00 97.25 93 ILE A N 1
ATOM 722 C CA . ILE A 1 93 ? 2.688 -8.881 -7.219 1.00 97.25 93 ILE A CA 1
ATOM 723 C C . ILE A 1 93 ? 3.898 -9.224 -8.098 1.00 97.25 93 ILE A C 1
ATOM 725 O O . ILE A 1 93 ? 5.004 -8.696 -7.937 1.00 97.25 93 ILE A O 1
ATOM 729 N N . THR A 1 94 ? 3.663 -10.097 -9.077 1.00 96.00 94 THR A N 1
ATOM 730 C CA . THR A 1 94 ? 4.660 -10.525 -10.072 1.00 96.00 94 THR A CA 1
ATOM 731 C C . THR A 1 94 ? 4.536 -9.783 -11.404 1.00 96.00 94 THR A C 1
ATOM 733 O O . THR A 1 94 ? 5.521 -9.655 -12.127 1.00 96.00 94 THR A O 1
ATOM 736 N N . LYS A 1 95 ? 3.343 -9.258 -11.720 1.00 96.31 95 LYS A N 1
ATOM 737 C CA . LYS A 1 95 ? 3.017 -8.553 -12.975 1.00 96.31 95 LYS A CA 1
ATOM 738 C C . LYS A 1 95 ? 2.521 -7.119 -12.706 1.00 96.31 95 LYS A C 1
ATOM 740 O O . LYS A 1 95 ? 1.368 -6.807 -13.003 1.00 96.31 95 LYS A O 1
ATOM 745 N N . PRO A 1 96 ? 3.364 -6.236 -12.138 1.00 96.81 96 PRO A N 1
ATOM 746 C CA . PRO A 1 96 ? 2.959 -4.887 -11.735 1.00 96.81 96 PRO A CA 1
ATOM 747 C C . PRO A 1 96 ? 2.482 -4.017 -12.904 1.00 96.81 96 PRO A C 1
ATOM 749 O O . PRO A 1 96 ? 1.527 -3.274 -12.734 1.00 96.81 96 PRO A O 1
ATOM 752 N N . VAL A 1 97 ? 3.084 -4.138 -14.094 1.00 96.69 97 VAL A N 1
ATOM 753 C CA . VAL A 1 97 ? 2.652 -3.375 -15.281 1.00 96.69 97 VAL A CA 1
ATOM 754 C C . VAL A 1 97 ? 1.226 -3.748 -15.686 1.00 96.69 97 VAL A C 1
ATOM 756 O O . VAL A 1 97 ? 0.389 -2.865 -15.808 1.00 96.69 97 VAL A O 1
ATOM 759 N N . HIS A 1 98 ? 0.916 -5.045 -15.796 1.00 96.38 98 HIS A N 1
ATOM 760 C CA . HIS A 1 98 ? -0.444 -5.477 -16.127 1.00 96.38 98 HIS A CA 1
ATOM 761 C C . HIS A 1 98 ? -1.446 -5.019 -15.066 1.00 96.38 98 HIS A C 1
ATOM 763 O O . HIS A 1 98 ? -2.497 -4.505 -15.409 1.00 96.38 98 HIS A O 1
ATOM 769 N N . ILE A 1 99 ? -1.133 -5.154 -13.774 1.00 97.50 99 ILE A N 1
ATOM 770 C CA . ILE A 1 99 ? -2.029 -4.665 -12.714 1.00 97.50 99 ILE A CA 1
ATOM 771 C C . ILE A 1 99 ? -2.251 -3.148 -12.842 1.00 97.50 99 ILE A C 1
ATOM 773 O O . ILE A 1 99 ? -3.384 -2.698 -12.710 1.00 97.50 99 ILE A O 1
ATOM 777 N N . ALA A 1 100 ? -1.207 -2.373 -13.150 1.00 97.19 100 ALA A N 1
ATOM 778 C CA . ALA A 1 100 ? -1.314 -0.933 -13.373 1.00 97.19 100 ALA A CA 1
ATOM 779 C C . ALA A 1 100 ? -2.244 -0.589 -14.552 1.00 97.19 100 ALA A C 1
ATOM 781 O O . ALA A 1 100 ? -3.065 0.311 -14.420 1.00 97.19 100 ALA A O 1
ATOM 782 N N . GLU A 1 101 ? -2.177 -1.329 -15.662 1.00 96.38 101 GLU A N 1
ATOM 783 C CA . GLU A 1 101 ? -3.071 -1.145 -16.820 1.00 96.38 101 GLU A CA 1
ATOM 784 C C . GLU A 1 101 ? -4.553 -1.347 -16.461 1.00 96.38 101 GLU A C 1
ATOM 786 O O . GLU A 1 101 ? -5.410 -0.658 -16.998 1.00 96.38 101 GLU A O 1
ATOM 791 N N . TRP A 1 102 ? -4.874 -2.254 -15.530 1.00 96.50 102 TRP A N 1
ATOM 792 C CA . TRP A 1 102 ? -6.254 -2.469 -15.063 1.00 96.50 102 TRP A CA 1
ATOM 793 C C . TRP A 1 102 ? -6.740 -1.428 -14.048 1.00 96.50 102 TRP A C 1
ATOM 795 O O . TRP A 1 102 ? -7.945 -1.309 -13.838 1.00 96.50 102 TRP A O 1
ATOM 805 N N . LEU A 1 103 ? -5.817 -0.743 -13.373 1.00 95.81 103 LEU A N 1
ATOM 806 C CA . LEU A 1 103 ? -6.104 0.291 -12.370 1.00 95.81 103 LEU A CA 1
ATOM 807 C C . LEU A 1 103 ? -6.129 1.696 -12.957 1.00 95.81 103 LEU A C 1
ATOM 809 O O . LEU A 1 103 ? -6.527 2.647 -12.284 1.00 95.81 103 LEU A O 1
ATOM 813 N N . HIS A 1 104 ? -5.621 1.828 -14.172 1.00 91.50 104 HIS A N 1
ATOM 814 C CA . HIS A 1 104 ? -5.587 3.066 -14.917 1.00 91.50 104 HIS A CA 1
ATOM 815 C C . HIS A 1 104 ? -7.006 3.629 -15.114 1.00 91.50 104 HIS A C 1
ATOM 817 O O . HIS A 1 104 ? -7.988 2.890 -15.087 1.00 91.50 104 HIS A O 1
ATOM 823 N N . ASP A 1 105 ? -7.093 4.955 -15.220 1.00 83.31 105 ASP A N 1
ATOM 824 C CA . ASP A 1 105 ? -8.307 5.788 -15.271 1.00 83.31 105 ASP A CA 1
ATOM 825 C C . ASP A 1 105 ? -9.168 5.837 -13.993 1.00 83.31 105 ASP A C 1
ATOM 827 O O . ASP A 1 105 ? -9.738 6.888 -13.705 1.00 83.31 105 ASP A O 1
ATOM 831 N N . GLU A 1 106 ? -9.210 4.774 -13.186 1.00 89.00 106 GLU A N 1
ATOM 832 C CA . GLU A 1 106 ? -10.043 4.715 -11.969 1.00 89.00 106 GLU A CA 1
ATOM 833 C C . GLU A 1 106 ? -9.253 4.916 -10.667 1.00 89.00 106 GLU A C 1
ATOM 835 O O . GLU A 1 106 ? -9.714 5.592 -9.752 1.00 89.00 106 GLU A O 1
ATOM 840 N N . VAL A 1 107 ? -8.057 4.326 -10.554 1.00 95.00 107 VAL A N 1
ATOM 841 C CA . VAL A 1 107 ? -7.263 4.328 -9.309 1.00 95.00 107 VAL A CA 1
ATOM 842 C C . VAL A 1 107 ? -5.935 5.057 -9.482 1.00 95.00 107 VAL A C 1
ATOM 844 O O . VAL A 1 107 ? -5.516 5.786 -8.586 1.00 95.00 107 VAL A O 1
ATOM 847 N N . ILE A 1 108 ? -5.250 4.872 -10.613 1.00 95.25 108 ILE A N 1
ATOM 848 C CA . ILE A 1 108 ? -3.941 5.493 -10.865 1.00 95.25 108 ILE A CA 1
ATOM 849 C C . ILE A 1 108 ? -3.961 6.379 -12.112 1.00 95.25 108 ILE A C 1
ATOM 851 O O . ILE A 1 108 ? -4.635 6.093 -13.100 1.00 95.25 108 ILE A O 1
ATOM 855 N N . SER A 1 109 ? -3.176 7.457 -12.083 1.00 95.81 109 SER A N 1
ATOM 856 C CA . SER A 1 109 ? -3.082 8.410 -13.191 1.00 95.81 109 SER A CA 1
ATOM 857 C C . SER A 1 109 ? -2.265 7.875 -14.377 1.00 95.81 109 SER A C 1
ATOM 859 O O . SER A 1 109 ? -1.455 6.955 -14.243 1.00 95.81 109 SER A O 1
ATOM 861 N N . ASN A 1 110 ? -2.407 8.527 -15.538 1.00 95.31 110 ASN A N 1
ATOM 862 C CA . ASN A 1 110 ? -1.549 8.302 -16.711 1.00 95.31 110 ASN A CA 1
ATOM 863 C C . ASN A 1 110 ? -0.050 8.446 -16.385 1.00 95.31 110 ASN A C 1
ATOM 865 O O . ASN A 1 110 ? 0.781 7.680 -16.872 1.00 95.31 110 ASN A O 1
ATOM 869 N N . GLU A 1 111 ? 0.300 9.425 -15.547 1.00 96.38 111 GLU A N 1
ATOM 870 C CA . GLU A 1 111 ? 1.679 9.651 -15.112 1.00 96.38 111 GLU A CA 1
ATOM 871 C C . GLU A 1 111 ? 2.195 8.481 -14.267 1.00 96.38 111 GLU A C 1
ATOM 873 O O . GLU A 1 111 ? 3.290 7.976 -14.519 1.00 96.38 111 GLU A O 1
ATOM 878 N N . ALA A 1 112 ? 1.389 8.002 -13.315 1.00 96.25 112 ALA A N 1
ATOM 879 C CA . ALA A 1 112 ? 1.732 6.849 -12.493 1.00 96.25 112 ALA A CA 1
ATOM 880 C C . ALA A 1 112 ? 1.906 5.578 -13.340 1.00 96.25 112 ALA A C 1
ATOM 882 O O . ALA A 1 112 ? 2.905 4.876 -13.177 1.00 96.25 112 ALA A O 1
ATOM 883 N N . LEU A 1 113 ? 0.997 5.315 -14.289 1.00 97.56 113 LEU A N 1
ATOM 884 C CA . LEU A 1 113 ? 1.119 4.194 -15.228 1.00 97.56 113 LEU A CA 1
ATOM 885 C C . LEU A 1 113 ? 2.426 4.278 -16.032 1.00 97.56 113 LEU A C 1
ATOM 887 O O . LEU A 1 113 ? 3.196 3.317 -16.072 1.00 97.56 113 LEU A O 1
ATOM 891 N N . SER A 1 114 ? 2.722 5.449 -16.603 1.00 97.44 114 SER A N 1
ATOM 892 C CA . SER A 1 114 ? 3.963 5.691 -17.348 1.00 97.44 114 SER A CA 1
ATOM 893 C C . SER A 1 114 ? 5.209 5.447 -16.489 1.00 97.44 114 SER A C 1
ATOM 895 O O . SER A 1 114 ? 6.175 4.827 -16.944 1.00 97.44 114 SER A O 1
ATOM 897 N N . CYS A 1 115 ? 5.179 5.855 -15.217 1.00 96.62 115 CYS A N 1
ATOM 898 C CA . CYS A 1 115 ? 6.274 5.615 -14.279 1.00 96.62 115 CYS A CA 1
ATOM 899 C C . CYS A 1 115 ? 6.476 4.121 -13.997 1.00 96.62 115 CYS A C 1
ATOM 901 O O . CYS A 1 115 ? 7.618 3.664 -13.975 1.00 96.62 115 CYS A O 1
ATOM 903 N N . VAL A 1 116 ? 5.396 3.348 -13.828 1.00 96.88 116 VAL A N 1
ATOM 904 C CA . VAL A 1 116 ? 5.471 1.887 -13.649 1.00 96.88 116 VAL A CA 1
ATOM 905 C C . VAL A 1 116 ? 6.116 1.231 -14.876 1.00 96.88 116 VAL A C 1
ATOM 907 O O . VAL A 1 116 ? 7.047 0.436 -14.723 1.00 96.88 116 VAL A O 1
ATOM 910 N N . MET A 1 117 ? 5.689 1.607 -16.087 1.00 95.62 117 MET A N 1
ATOM 911 C CA . MET A 1 117 ? 6.212 1.063 -17.351 1.00 95.62 117 MET A CA 1
ATOM 912 C C . MET A 1 117 ? 7.669 1.461 -17.633 1.00 95.62 117 MET A C 1
ATOM 914 O O . MET A 1 117 ? 8.410 0.692 -18.239 1.00 95.62 117 MET A O 1
ATOM 918 N N . SER A 1 118 ? 8.088 2.647 -17.183 1.00 94.94 118 SER A N 1
ATOM 919 C CA . SER A 1 118 ? 9.423 3.208 -17.452 1.00 94.94 118 SER A CA 1
ATOM 920 C C . SER A 1 118 ? 10.518 2.684 -16.522 1.00 94.94 118 SER A C 1
ATOM 922 O O . SER A 1 118 ? 11.700 2.982 -16.712 1.00 94.94 118 SER A O 1
ATOM 924 N N . THR A 1 119 ? 10.158 1.899 -15.507 1.00 90.38 119 THR A N 1
ATOM 925 C CA . THR A 1 119 ? 11.154 1.173 -14.715 1.00 90.38 119 THR A CA 1
ATOM 926 C C . THR A 1 119 ? 11.926 0.225 -15.636 1.00 90.38 119 THR A C 1
ATOM 928 O O . THR A 1 119 ? 11.356 -0.375 -16.540 1.00 90.38 119 THR A O 1
ATOM 931 N N . ARG A 1 120 ? 13.250 0.129 -15.463 1.00 87.00 120 ARG A N 1
ATOM 932 C CA . ARG A 1 120 ? 14.221 -0.466 -16.411 1.00 87.00 120 ARG A CA 1
ATOM 933 C C . ARG A 1 120 ? 14.103 -2.002 -16.567 1.00 87.00 120 ARG A C 1
ATOM 935 O O . ARG A 1 120 ? 15.098 -2.714 -16.472 1.00 87.00 120 ARG A O 1
ATOM 942 N N . GLY A 1 121 ? 12.896 -2.536 -16.731 1.00 80.50 121 GLY A N 1
ATOM 943 C CA . GLY A 1 121 ? 12.572 -3.964 -16.697 1.00 80.50 121 GLY A CA 1
ATOM 944 C C . GLY A 1 121 ? 12.622 -4.590 -15.297 1.00 80.50 121 GLY A C 1
ATOM 945 O O . GLY A 1 121 ? 12.489 -5.804 -15.165 1.00 80.50 121 GLY A O 1
ATOM 946 N N . SER A 1 122 ? 12.833 -3.791 -14.247 1.00 94.81 122 SER A N 1
ATOM 947 C CA . SER A 1 122 ? 12.924 -4.265 -12.864 1.00 94.81 122 SER A CA 1
ATOM 948 C C . SER A 1 122 ? 11.534 -4.405 -12.252 1.00 94.81 122 SER A C 1
ATOM 950 O O . SER A 1 122 ? 10.921 -3.413 -11.868 1.00 94.81 122 SER A O 1
ATOM 952 N N . VAL A 1 123 ? 11.063 -5.646 -12.108 1.00 94.25 123 VAL A N 1
ATOM 953 C CA . VAL A 1 123 ? 9.751 -5.960 -11.510 1.00 94.25 123 VAL A CA 1
ATOM 954 C C . VAL A 1 123 ? 9.612 -5.371 -10.104 1.00 94.25 123 VAL A C 1
ATOM 956 O O . VAL A 1 123 ? 8.549 -4.869 -9.746 1.00 94.25 123 VAL A O 1
ATOM 959 N N . SER A 1 124 ? 10.683 -5.407 -9.307 1.00 96.00 124 SER A N 1
ATOM 960 C CA . SER A 1 124 ? 10.675 -4.850 -7.952 1.00 96.00 124 SER A CA 1
ATOM 961 C C . SER A 1 124 ? 10.484 -3.337 -7.950 1.00 96.00 124 SER A C 1
ATOM 963 O O . SER A 1 124 ? 9.701 -2.835 -7.144 1.00 96.00 124 SER A O 1
ATOM 965 N N . ASP A 1 125 ? 11.132 -2.627 -8.875 1.00 96.44 125 ASP A N 1
ATOM 966 C CA . ASP A 1 125 ? 10.985 -1.176 -8.984 1.00 96.44 125 ASP A CA 1
ATOM 967 C C . ASP A 1 125 ? 9.598 -0.819 -9.525 1.00 96.44 125 ASP A C 1
ATOM 969 O O . ASP A 1 125 ? 8.926 0.035 -8.949 1.00 96.44 125 ASP A O 1
ATOM 973 N N . SER A 1 126 ? 9.117 -1.518 -10.566 1.00 97.38 126 SER A N 1
ATOM 974 C CA . SER A 1 126 ? 7.761 -1.317 -11.101 1.00 97.38 126 SER A CA 1
ATOM 975 C C . SER A 1 126 ? 6.710 -1.482 -10.004 1.00 97.38 126 SER A C 1
ATOM 977 O O . SER A 1 126 ? 5.763 -0.706 -9.906 1.00 97.38 126 SER A O 1
ATOM 979 N N . ARG A 1 127 ? 6.885 -2.497 -9.152 1.00 97.38 127 ARG A N 1
ATOM 980 C CA . ARG A 1 127 ? 5.987 -2.798 -8.038 1.00 97.38 127 ARG A CA 1
ATOM 981 C C . ARG A 1 127 ? 6.039 -1.743 -6.942 1.00 97.38 127 ARG A C 1
ATOM 983 O O . ARG A 1 127 ? 4.988 -1.373 -6.436 1.00 97.38 127 ARG A O 1
ATOM 990 N N . ALA A 1 128 ? 7.224 -1.252 -6.586 1.00 96.69 128 ALA A N 1
ATOM 991 C CA . ALA A 1 128 ? 7.356 -0.180 -5.603 1.00 96.69 128 ALA A CA 1
ATOM 992 C C . ALA A 1 128 ? 6.668 1.108 -6.086 1.00 96.69 128 ALA A C 1
ATOM 994 O O . ALA A 1 128 ? 5.941 1.743 -5.324 1.00 96.69 128 ALA A O 1
ATOM 995 N N . VAL A 1 129 ? 6.841 1.456 -7.366 1.00 97.81 129 VAL A N 1
ATOM 996 C CA . VAL A 1 129 ? 6.164 2.606 -7.985 1.00 97.81 129 VAL A CA 1
ATOM 997 C C . VAL A 1 129 ? 4.645 2.409 -7.997 1.00 97.81 129 VAL A C 1
ATOM 999 O O . VAL A 1 129 ? 3.918 3.313 -7.591 1.00 97.81 129 VAL A O 1
ATOM 1002 N N . LEU A 1 130 ? 4.166 1.222 -8.385 1.00 98.31 130 LEU A N 1
ATOM 1003 C CA . LEU A 1 130 ? 2.739 0.888 -8.381 1.00 98.31 130 LEU A CA 1
ATOM 1004 C C . LEU A 1 130 ? 2.131 1.013 -6.978 1.00 98.31 130 LEU A C 1
ATOM 1006 O O . LEU A 1 130 ? 1.128 1.696 -6.800 1.00 98.31 130 LEU A O 1
ATOM 1010 N N . LEU A 1 131 ? 2.736 0.370 -5.977 1.00 98.12 131 LEU A N 1
ATOM 1011 C CA . LEU A 1 131 ? 2.201 0.363 -4.614 1.00 98.12 131 LEU A CA 1
ATOM 1012 C C . LEU A 1 131 ? 2.235 1.751 -3.973 1.00 98.12 131 LEU A C 1
ATOM 1014 O O . LEU A 1 131 ? 1.342 2.081 -3.196 1.00 98.12 131 LEU A O 1
ATOM 1018 N N . LYS A 1 132 ? 3.213 2.589 -4.334 1.00 97.69 132 LYS A N 1
ATOM 1019 C CA . LYS A 1 132 ? 3.213 4.003 -3.955 1.00 97.69 132 LYS A CA 1
ATOM 1020 C C . LYS A 1 132 ? 2.002 4.734 -4.542 1.00 97.69 132 LYS A C 1
ATOM 1022 O O . LYS A 1 132 ? 1.294 5.398 -3.797 1.00 97.69 132 LYS A O 1
ATOM 1027 N N . ALA A 1 133 ? 1.745 4.583 -5.842 1.00 97.88 133 ALA A N 1
ATOM 1028 C CA . ALA A 1 133 ? 0.613 5.235 -6.501 1.00 97.88 133 ALA A CA 1
ATOM 1029 C C . ALA A 1 133 ? -0.735 4.784 -5.915 1.00 97.88 133 ALA A C 1
ATOM 1031 O O . ALA A 1 133 ? -1.596 5.616 -5.647 1.00 97.88 133 ALA A O 1
ATOM 1032 N N . VAL A 1 134 ? -0.893 3.483 -5.650 1.00 98.19 134 VAL A N 1
ATOM 1033 C CA . VAL A 1 134 ? -2.091 2.936 -4.994 1.00 98.19 134 VAL A CA 1
ATOM 1034 C C . VAL A 1 134 ? -2.259 3.513 -3.592 1.00 98.19 134 VAL A C 1
ATOM 1036 O O . VAL A 1 134 ? -3.356 3.921 -3.238 1.00 98.19 134 VAL A O 1
ATOM 1039 N N . ARG A 1 135 ? -1.187 3.595 -2.799 1.00 97.62 135 ARG A N 1
ATOM 1040 C CA . ARG A 1 135 ? -1.246 4.204 -1.465 1.00 97.62 135 ARG A CA 1
ATOM 1041 C C . ARG A 1 135 ? -1.710 5.655 -1.527 1.00 97.62 135 ARG A C 1
ATOM 1043 O O . ARG A 1 135 ? -2.593 6.033 -0.768 1.00 97.62 135 ARG A O 1
ATOM 1050 N N . ASP A 1 136 ? -1.138 6.444 -2.430 1.00 96.56 136 ASP A N 1
ATOM 1051 C CA . ASP A 1 136 ? -1.493 7.857 -2.574 1.00 96.56 136 ASP A CA 1
ATOM 1052 C C . ASP A 1 136 ? -2.969 8.005 -3.036 1.00 96.56 136 ASP A C 1
ATOM 1054 O O . ASP A 1 136 ? -3.698 8.878 -2.557 1.00 96.56 136 ASP A O 1
ATOM 1058 N N . ALA A 1 137 ? -3.452 7.090 -3.888 1.00 96.56 137 ALA A N 1
ATOM 1059 C CA . ALA A 1 137 ? -4.850 7.021 -4.315 1.00 96.56 137 ALA A CA 1
ATOM 1060 C C . ALA A 1 137 ? -5.811 6.612 -3.185 1.00 96.56 137 ALA A C 1
ATOM 1062 O O . ALA A 1 137 ? -6.872 7.218 -3.052 1.00 96.56 137 ALA A O 1
ATOM 1063 N N . VAL A 1 138 ? -5.450 5.618 -2.368 1.00 96.50 138 VAL A N 1
ATOM 1064 C CA . VAL A 1 138 ? -6.246 5.151 -1.216 1.00 96.50 138 VAL A CA 1
ATOM 1065 C C . VAL A 1 138 ? -6.343 6.227 -0.143 1.00 96.50 138 VAL A C 1
ATOM 1067 O O . VAL A 1 138 ? -7.423 6.454 0.392 1.00 96.50 138 VAL A O 1
ATOM 1070 N N . HIS A 1 139 ? -5.244 6.936 0.112 1.00 94.12 139 HIS A N 1
ATOM 1071 C CA . HIS A 1 139 ? -5.231 8.059 1.046 1.00 94.12 139 HIS A CA 1
ATOM 1072 C C . HIS A 1 139 ? -6.153 9.205 0.599 1.00 94.12 139 HIS A C 1
ATOM 1074 O O . HIS A 1 139 ? -6.687 9.931 1.427 1.00 94.12 139 HIS A O 1
ATOM 1080 N N . SER A 1 140 ? -6.364 9.356 -0.712 1.00 93.00 140 SER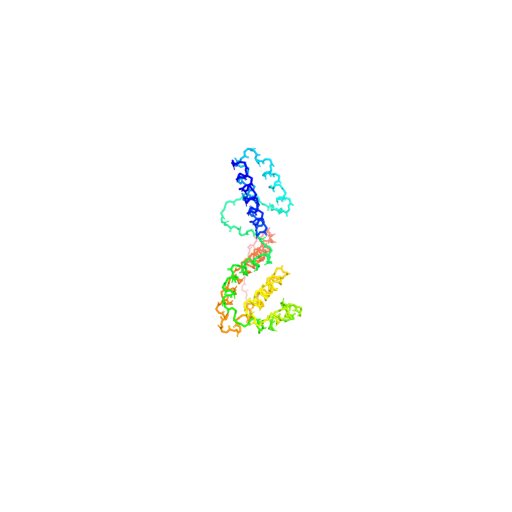 A N 1
ATOM 1081 C CA . SER A 1 140 ? -7.265 10.373 -1.270 1.00 93.00 140 SER A CA 1
ATOM 1082 C C . SER A 1 140 ? -8.732 9.924 -1.314 1.00 93.00 140 SER A C 1
ATOM 1084 O O . SER A 1 140 ? -9.628 10.763 -1.343 1.00 93.00 140 SER A O 1
ATOM 1086 N N . ASN A 1 141 ? -8.987 8.615 -1.392 1.00 92.38 141 ASN A N 1
ATOM 1087 C CA . ASN A 1 141 ? -10.324 8.029 -1.448 1.00 92.38 141 ASN A CA 1
ATOM 1088 C C . ASN A 1 141 ? -10.259 6.546 -1.058 1.00 92.38 141 ASN A C 1
ATOM 1090 O O . ASN A 1 141 ? -9.760 5.711 -1.819 1.00 92.38 141 ASN A O 1
ATOM 1094 N N . TYR A 1 142 ? -10.840 6.203 0.091 1.00 92.06 142 TYR A N 1
ATOM 1095 C CA . TYR A 1 142 ? -10.817 4.843 0.638 1.00 92.06 142 TYR A CA 1
ATOM 1096 C C . TYR A 1 142 ? -11.380 3.776 -0.320 1.00 92.06 142 TYR A C 1
ATOM 1098 O O . TYR A 1 142 ? -10.919 2.634 -0.310 1.00 92.06 142 TYR A O 1
ATOM 1106 N N . LYS A 1 143 ? -12.314 4.143 -1.215 1.00 94.06 143 LYS A N 1
ATOM 1107 C CA . LYS A 1 143 ? -12.909 3.224 -2.205 1.00 94.06 143 LYS A CA 1
ATOM 1108 C C . LYS A 1 143 ? -11.903 2.708 -3.232 1.00 94.06 143 LYS A C 1
ATOM 1110 O O . LYS A 1 143 ? -12.111 1.651 -3.826 1.00 94.06 143 LYS A O 1
ATOM 1115 N N . HIS A 1 144 ? -10.792 3.414 -3.434 1.00 96.75 144 HIS A N 1
ATOM 1116 C CA . HIS A 1 144 ? -9.730 2.943 -4.317 1.00 96.75 144 HIS A CA 1
ATOM 1117 C C . HIS A 1 144 ? -9.077 1.652 -3.808 1.00 96.75 144 HIS A C 1
ATOM 1119 O O . HIS A 1 144 ? -8.557 0.885 -4.618 1.00 96.75 144 HIS A O 1
ATOM 1125 N N . LEU A 1 145 ? -9.150 1.358 -2.502 1.00 97.12 145 LEU A N 1
ATOM 1126 C CA . LEU A 1 145 ? -8.662 0.089 -1.968 1.00 97.12 145 LEU A CA 1
ATOM 1127 C C . LEU A 1 145 ? -9.528 -1.079 -2.453 1.00 97.12 145 LEU A C 1
ATOM 1129 O O . LEU A 1 145 ? -8.998 -2.099 -2.885 1.00 97.12 145 LEU A O 1
ATOM 1133 N N . GLU A 1 146 ? -10.850 -0.917 -2.464 1.00 95.38 146 GLU A N 1
ATOM 1134 C CA . GLU A 1 146 ? -11.778 -1.935 -2.967 1.00 95.38 146 GLU A CA 1
ATOM 1135 C C . GLU A 1 146 ? -11.580 -2.207 -4.467 1.00 95.38 146 GLU A C 1
ATOM 1137 O O . GLU A 1 146 ? -11.534 -3.365 -4.899 1.00 95.38 146 GLU A O 1
ATOM 1142 N N . LEU A 1 147 ? -11.394 -1.151 -5.267 1.00 96.12 147 LEU A N 1
ATOM 1143 C CA . LEU A 1 147 ? -11.082 -1.278 -6.693 1.00 96.12 147 LEU A CA 1
ATOM 1144 C C . LEU A 1 147 ? -9.736 -1.974 -6.912 1.00 96.12 147 LEU A C 1
ATOM 1146 O O . LEU A 1 147 ? -9.638 -2.893 -7.730 1.00 96.12 147 LEU A O 1
ATOM 1150 N N . PHE A 1 148 ? -8.716 -1.598 -6.136 1.00 98.06 148 PHE A N 1
ATOM 1151 C CA . PHE A 1 148 ? -7.409 -2.244 -6.182 1.00 98.06 148 PHE A CA 1
ATOM 1152 C C . PHE A 1 148 ? -7.505 -3.743 -5.896 1.00 98.06 148 PHE A C 1
ATOM 1154 O O . PHE A 1 148 ? -7.008 -4.569 -6.665 1.00 98.06 148 PHE A O 1
ATOM 1161 N N . VAL A 1 149 ? -8.218 -4.102 -4.835 1.00 97.19 149 VAL A N 1
ATOM 1162 C CA . VAL A 1 149 ? -8.452 -5.489 -4.439 1.00 97.19 149 VAL A CA 1
ATOM 1163 C C . VAL A 1 149 ? -9.235 -6.259 -5.499 1.00 97.19 149 VAL A C 1
ATOM 1165 O O . VAL A 1 149 ? -8.889 -7.396 -5.821 1.00 97.19 149 VAL A O 1
ATOM 1168 N N . THR A 1 150 ? -10.240 -5.637 -6.112 1.00 95.19 150 THR A N 1
ATOM 1169 C CA . THR A 1 150 ? -10.996 -6.236 -7.220 1.00 95.19 150 THR A CA 1
ATOM 1170 C C . THR A 1 150 ? -10.083 -6.598 -8.390 1.00 95.19 150 THR A C 1
ATOM 1172 O O . THR A 1 150 ? -10.234 -7.667 -8.983 1.00 95.19 150 THR A O 1
ATOM 1175 N N . VAL A 1 151 ? -9.101 -5.750 -8.708 1.00 97.31 151 VAL A N 1
ATOM 1176 C CA . VAL A 1 151 ? -8.092 -6.055 -9.730 1.00 97.31 151 VAL A CA 1
ATOM 1177 C C . VAL A 1 151 ? -7.163 -7.181 -9.277 1.00 97.31 151 VAL A C 1
ATOM 1179 O O . VAL A 1 151 ? -6.960 -8.114 -10.052 1.00 97.31 151 VAL A O 1
ATOM 1182 N N . LEU A 1 152 ? -6.650 -7.165 -8.039 1.00 97.38 152 LEU A N 1
ATOM 1183 C CA . LEU A 1 152 ? -5.789 -8.242 -7.516 1.00 97.38 152 LEU A CA 1
ATOM 1184 C C . LEU A 1 152 ? -6.450 -9.621 -7.630 1.00 97.38 152 LEU A C 1
ATOM 1186 O O . LEU A 1 152 ? -5.788 -10.599 -7.977 1.00 97.38 152 LEU A O 1
ATOM 1190 N N . ARG A 1 153 ? -7.763 -9.699 -7.404 1.00 95.25 153 ARG A N 1
ATOM 1191 C CA . ARG A 1 153 ? -8.543 -10.944 -7.469 1.00 95.25 153 ARG A CA 1
ATOM 1192 C C . ARG A 1 153 ? -8.726 -11.501 -8.881 1.00 95.25 153 ARG A C 1
ATOM 1194 O O . ARG A 1 153 ? -9.056 -12.673 -9.029 1.00 95.25 153 ARG A O 1
ATOM 1201 N N . LYS A 1 154 ? -8.460 -10.708 -9.926 1.00 95.12 154 LYS A N 1
ATOM 1202 C CA . LYS A 1 154 ? -8.463 -11.182 -11.323 1.00 95.12 154 LYS A CA 1
ATOM 1203 C C . LYS A 1 154 ? -7.214 -11.987 -11.685 1.00 95.12 154 LYS A C 1
ATOM 1205 O O . LYS A 1 154 ? -7.234 -12.716 -12.674 1.00 95.12 154 LYS A O 1
ATOM 1210 N N . PHE A 1 155 ? -6.136 -11.867 -10.911 1.00 93.31 155 PHE A N 1
ATOM 1211 C CA . PHE A 1 155 ? -4.888 -12.590 -11.144 1.00 93.31 155 PHE A CA 1
ATOM 1212 C C . PHE A 1 155 ? -4.741 -13.703 -10.110 1.00 93.31 155 PHE A C 1
ATOM 1214 O O . PHE A 1 155 ? -4.734 -13.446 -8.909 1.00 93.31 155 PHE A O 1
ATOM 1221 N N . SER A 1 156 ? -4.574 -14.943 -10.570 1.00 94.19 156 SER A N 1
ATOM 1222 C CA . SER A 1 156 ? -4.443 -16.120 -9.700 1.00 94.19 156 SER A CA 1
ATOM 1223 C C . SER A 1 156 ? -3.347 -15.980 -8.638 1.00 94.19 156 SER A C 1
ATOM 1225 O O . SER A 1 156 ? -3.506 -16.431 -7.508 1.00 94.19 156 SER A O 1
ATOM 1227 N N . GLU A 1 157 ? -2.247 -15.317 -8.991 1.00 94.62 157 GLU A N 1
ATOM 1228 C CA . GLU A 1 157 ? -1.075 -15.118 -8.146 1.00 94.62 157 GLU A CA 1
ATOM 1229 C C . GLU A 1 157 ? -1.356 -14.158 -6.981 1.00 94.62 157 GLU A C 1
ATOM 1231 O O . GLU A 1 157 ? -0.766 -14.305 -5.914 1.00 94.62 157 GLU A O 1
ATOM 1236 N N . THR A 1 158 ? -2.277 -13.206 -7.157 1.00 96.88 158 THR A N 1
ATOM 1237 C CA . THR A 1 158 ? -2.643 -12.207 -6.140 1.00 96.88 158 THR A CA 1
ATOM 1238 C C . THR A 1 158 ? -4.053 -12.385 -5.586 1.00 96.88 158 THR A C 1
ATOM 1240 O O . THR A 1 158 ? -4.455 -11.623 -4.712 1.00 96.88 158 THR A O 1
ATOM 1243 N N . ALA A 1 159 ? -4.802 -13.389 -6.045 1.00 95.81 159 ALA A N 1
ATOM 1244 C CA . ALA A 1 159 ? -6.179 -13.604 -5.617 1.00 95.81 159 ALA A CA 1
ATOM 1245 C C . ALA A 1 159 ? -6.291 -13.834 -4.108 1.00 95.81 159 ALA A C 1
ATOM 1247 O O . ALA A 1 159 ? -7.102 -13.185 -3.462 1.00 95.81 159 ALA A O 1
ATOM 1248 N N . HIS A 1 160 ? -5.408 -14.662 -3.545 1.00 96.00 160 HIS A N 1
ATOM 1249 C CA . HIS A 1 160 ? -5.400 -14.969 -2.114 1.00 96.00 160 HIS A CA 1
ATOM 1250 C C . HIS A 1 160 ? -5.183 -13.721 -1.240 1.00 96.00 160 HIS A C 1
ATOM 1252 O O . HIS A 1 160 ? -5.948 -13.489 -0.311 1.00 96.00 160 HIS A O 1
ATOM 1258 N N . ILE A 1 161 ? -4.188 -12.882 -1.560 1.00 97.69 161 ILE A N 1
ATOM 1259 C CA . ILE A 1 161 ? -3.943 -11.640 -0.813 1.00 97.69 161 ILE A CA 1
ATOM 1260 C C . ILE A 1 161 ? -5.052 -10.613 -1.071 1.00 97.69 161 ILE A C 1
ATOM 1262 O O . ILE A 1 161 ? -5.427 -9.870 -0.170 1.00 97.69 161 ILE A O 1
ATOM 1266 N N . GLY A 1 162 ? -5.631 -10.604 -2.275 1.00 97.31 162 GLY A N 1
ATOM 1267 C CA . GLY A 1 162 ? -6.821 -9.818 -2.579 1.00 97.31 162 GLY A CA 1
ATOM 1268 C C . GLY A 1 162 ? -8.020 -10.219 -1.713 1.00 97.31 162 GLY A C 1
ATOM 1269 O O . GLY A 1 162 ? -8.692 -9.346 -1.179 1.00 97.31 162 GLY A O 1
ATOM 1270 N N . ASP A 1 163 ? -8.270 -11.516 -1.524 1.00 96.06 163 ASP A N 1
ATOM 1271 C CA . ASP A 1 163 ? -9.345 -12.011 -0.657 1.00 96.06 163 ASP A CA 1
ATOM 1272 C C . ASP A 1 163 ? -9.118 -11.608 0.810 1.00 96.06 163 ASP A C 1
ATOM 1274 O O . ASP A 1 163 ? -10.044 -11.104 1.442 1.00 96.06 163 ASP A O 1
ATOM 1278 N N . THR A 1 164 ? -7.889 -11.744 1.325 1.00 97.00 164 THR A N 1
ATOM 1279 C CA . THR A 1 164 ? -7.528 -11.307 2.687 1.00 97.00 164 THR A CA 1
ATOM 1280 C C . THR A 1 164 ? -7.805 -9.818 2.898 1.00 97.00 164 THR A C 1
ATOM 1282 O O . THR A 1 164 ? -8.504 -9.443 3.836 1.00 97.00 164 THR A O 1
ATOM 1285 N N . ILE A 1 165 ? -7.334 -8.961 1.988 1.00 96.81 165 ILE A N 1
ATOM 1286 C CA . ILE A 1 165 ? -7.548 -7.512 2.093 1.00 96.81 165 ILE A CA 1
ATOM 1287 C C . ILE A 1 165 ? -9.035 -7.165 1.935 1.00 96.8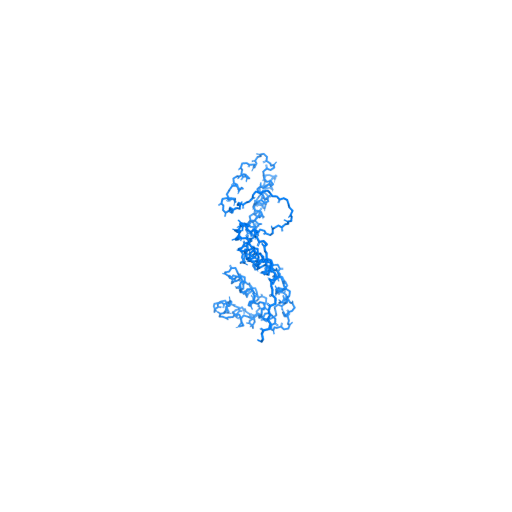1 165 ILE A C 1
ATOM 1289 O O . ILE A 1 165 ? -9.534 -6.284 2.630 1.00 96.81 165 ILE A O 1
ATOM 1293 N N . PHE A 1 166 ? -9.764 -7.848 1.043 1.00 95.06 166 PHE A N 1
ATOM 1294 C CA . PHE A 1 166 ? -11.205 -7.632 0.875 1.00 95.06 166 PHE A CA 1
ATOM 1295 C C . PHE A 1 166 ? -11.981 -7.952 2.152 1.00 95.06 166 PHE A C 1
ATOM 1297 O O . PHE A 1 166 ? -12.943 -7.256 2.482 1.00 95.06 166 PHE A O 1
ATOM 1304 N N . GLU A 1 167 ? -11.589 -9.017 2.849 1.00 93.50 167 GLU A N 1
ATOM 1305 C CA . GLU A 1 167 ? -12.188 -9.413 4.114 1.00 93.50 167 GLU A CA 1
ATOM 1306 C C . GLU A 1 167 ? -11.916 -8.370 5.202 1.00 93.50 167 GLU A C 1
ATOM 1308 O O . GLU A 1 167 ? -12.869 -7.912 5.830 1.00 93.50 167 GLU A O 1
ATOM 1313 N N . GLU A 1 168 ? -10.667 -7.925 5.365 1.00 94.12 168 GLU A N 1
ATOM 1314 C CA . GLU A 1 168 ? -10.304 -6.853 6.305 1.00 94.12 168 GLU A CA 1
ATOM 1315 C C . GLU A 1 168 ? -11.065 -5.553 6.007 1.00 94.12 168 GLU A C 1
ATOM 1317 O O . GLU A 1 168 ? -11.702 -4.984 6.895 1.00 94.12 168 GLU A O 1
ATOM 1322 N N . TYR A 1 169 ? -11.084 -5.132 4.738 1.00 91.56 169 TYR A N 1
ATOM 1323 C CA . TYR A 1 169 ? -11.841 -3.971 4.266 1.00 91.56 169 TYR A CA 1
ATOM 1324 C C . TYR A 1 169 ? -13.331 -4.119 4.583 1.00 91.56 169 TYR A C 1
ATOM 1326 O O . TYR A 1 169 ? -13.942 -3.250 5.200 1.00 91.56 169 TYR A O 1
ATOM 1334 N N . SER A 1 170 ? -13.923 -5.260 4.234 1.00 89.75 170 SER A N 1
ATOM 1335 C CA . SER A 1 170 ? -15.331 -5.534 4.513 1.00 89.75 170 SER A CA 1
ATOM 1336 C C . SER A 1 170 ? -15.636 -5.514 6.007 1.00 89.75 170 SER A C 1
ATOM 1338 O O . SER A 1 170 ? -16.676 -4.999 6.393 1.00 89.75 170 SER A O 1
ATOM 1340 N N . GLN A 1 171 ? -14.780 -6.082 6.856 1.00 87.62 171 GLN A N 1
ATOM 1341 C CA . GLN A 1 171 ? -14.996 -6.099 8.303 1.00 87.62 171 GLN A CA 1
ATOM 1342 C C . GLN A 1 171 ? -14.923 -4.695 8.907 1.00 87.62 171 GLN A C 1
ATOM 1344 O O . GLN A 1 171 ? -15.742 -4.372 9.766 1.00 87.62 171 GLN A O 1
ATOM 1349 N N . TYR A 1 172 ? -13.991 -3.869 8.429 1.00 86.31 172 TYR A N 1
ATOM 1350 C CA . TYR A 1 172 ? -13.830 -2.487 8.872 1.00 86.31 172 TYR A CA 1
ATOM 1351 C C . TYR A 1 172 ? -15.043 -1.630 8.476 1.00 86.31 172 TYR A C 1
ATOM 1353 O O . TYR A 1 172 ? -15.696 -1.034 9.326 1.00 86.31 172 TYR A O 1
ATOM 1361 N N . PHE A 1 173 ? -15.439 -1.655 7.199 1.00 81.62 173 PHE A N 1
ATOM 1362 C CA . PHE A 1 173 ? -16.511 -0.789 6.689 1.00 81.62 173 PHE A CA 1
ATOM 1363 C C . PHE A 1 173 ? -17.935 -1.327 6.903 1.00 81.62 173 PHE A C 1
ATOM 1365 O O . PHE A 1 173 ? -18.891 -0.556 6.840 1.00 81.62 173 PHE A O 1
ATOM 1372 N N . LYS A 1 174 ? -18.126 -2.625 7.188 1.00 74.62 174 LYS A N 1
ATOM 1373 C CA . LYS A 1 174 ? -19.447 -3.152 7.592 1.00 74.62 174 LYS A CA 1
ATOM 1374 C C . LYS A 1 174 ? -19.819 -2.769 9.023 1.00 74.62 174 LYS A C 1
ATOM 1376 O O . LYS A 1 174 ? -21.009 -2.690 9.312 1.00 74.62 174 LYS A O 1
ATOM 1381 N N . ARG A 1 175 ? -18.837 -2.536 9.902 1.00 57.22 175 ARG A N 1
ATOM 1382 C CA . ARG A 1 175 ? -19.076 -2.154 11.303 1.00 57.22 175 ARG A CA 1
ATOM 1383 C C . ARG A 1 175 ? -19.634 -0.727 11.424 1.00 57.22 175 ARG A C 1
ATOM 1385 O O . ARG A 1 175 ? -20.494 -0.488 12.267 1.00 57.22 175 ARG A O 1
ATOM 1392 N N . ASP A 1 176 ? -19.249 0.162 10.509 1.00 52.44 176 ASP A N 1
ATOM 1393 C CA . ASP A 1 176 ? -19.782 1.531 10.404 1.00 52.44 176 ASP A CA 1
ATOM 1394 C C . ASP A 1 176 ? -21.269 1.575 10.008 1.00 52.44 176 ASP A C 1
ATOM 1396 O O . ASP A 1 176 ? -22.036 2.361 10.558 1.00 52.44 176 ASP A O 1
ATOM 1400 N N . ASN A 1 177 ? -21.720 0.696 9.105 1.00 46.50 177 ASN A N 1
ATOM 1401 C CA . ASN A 1 177 ? -23.121 0.695 8.656 1.00 46.50 177 ASN A CA 1
ATOM 1402 C C . ASN A 1 177 ? -24.101 0.140 9.710 1.00 46.50 177 ASN A C 1
ATOM 1404 O O . ASN A 1 177 ? -25.296 0.421 9.649 1.00 46.50 177 ASN A O 1
ATOM 1408 N N . THR A 1 178 ? -23.628 -0.647 10.683 1.00 46.88 178 THR A N 1
ATOM 1409 C CA . THR A 1 178 ? -24.500 -1.234 11.717 1.00 46.88 178 THR A CA 1
ATOM 1410 C C . THR A 1 178 ? -24.948 -0.249 12.799 1.00 46.88 178 THR A C 1
ATOM 1412 O O . THR A 1 178 ? -25.985 -0.478 13.421 1.00 46.88 178 THR A O 1
ATOM 1415 N N . VAL A 1 179 ? -24.215 0.849 13.019 1.00 47.25 179 VAL A N 1
ATOM 1416 C CA . VAL A 1 179 ? -24.620 1.895 13.978 1.00 47.25 179 VAL A CA 1
ATOM 1417 C C . VAL A 1 179 ? -25.775 2.723 13.401 1.00 47.25 179 VAL A C 1
ATOM 1419 O O . VAL A 1 179 ? -26.766 2.963 14.086 1.00 47.25 179 VAL A O 1
ATOM 1422 N N . GLU A 1 180 ? -25.710 3.048 12.108 1.00 48.84 180 GLU A N 1
ATOM 1423 C CA . GLU A 1 180 ? -26.748 3.805 11.394 1.00 48.84 180 GLU A CA 1
ATOM 1424 C C . GLU A 1 180 ? -28.067 3.009 11.264 1.00 48.84 180 GLU A C 1
ATOM 1426 O O . GLU A 1 180 ? -29.160 3.555 11.429 1.00 48.84 180 GLU A O 1
ATOM 1431 N N . GLU A 1 181 ? -27.988 1.688 11.054 1.00 46.19 181 GLU A N 1
ATOM 1432 C CA . GLU A 1 181 ? -29.172 0.825 10.914 1.00 46.19 181 GLU A CA 1
ATOM 1433 C C . GLU A 1 181 ? -29.876 0.542 12.262 1.00 46.19 181 GLU A C 1
ATOM 1435 O O . GLU A 1 181 ? -31.106 0.435 12.311 1.00 46.19 181 GLU A O 1
ATOM 1440 N N . MET A 1 182 ? -29.141 0.490 13.384 1.00 50.78 182 MET A N 1
ATOM 1441 C CA . MET A 1 182 ? -29.747 0.362 14.721 1.00 50.78 182 MET A CA 1
ATOM 1442 C C . MET A 1 182 ? -30.406 1.662 15.207 1.00 50.78 182 MET A C 1
ATOM 1444 O O . MET A 1 182 ? -31.451 1.594 15.864 1.00 50.78 182 MET A O 1
ATOM 1448 N N . GLU A 1 183 ? -29.866 2.836 14.861 1.00 51.84 183 GLU A N 1
ATOM 1449 C CA . GLU A 1 183 ? -30.511 4.121 15.167 1.00 51.84 183 GLU A CA 1
ATOM 1450 C C . GLU A 1 183 ? -31.804 4.330 14.365 1.00 51.84 183 GLU A C 1
ATOM 1452 O O . GLU A 1 183 ? -32.809 4.784 14.927 1.00 51.84 183 GLU A O 1
ATOM 1457 N N . ALA A 1 184 ? -31.843 3.910 13.094 1.00 54.84 184 ALA A N 1
ATOM 1458 C CA . ALA A 1 184 ? -33.066 3.936 12.289 1.00 54.84 184 ALA A CA 1
ATOM 1459 C C . ALA A 1 184 ? -34.186 3.077 12.918 1.00 54.84 184 ALA A C 1
ATOM 1461 O O . ALA A 1 184 ? -35.310 3.553 13.101 1.00 54.84 184 ALA A O 1
ATOM 1462 N N . TYR A 1 185 ? -33.863 1.859 13.372 1.00 50.38 185 TYR A N 1
ATOM 1463 C CA . TYR A 1 185 ? -34.820 0.967 14.046 1.00 50.38 185 TYR A CA 1
ATOM 1464 C C . TYR A 1 185 ? -35.315 1.492 15.409 1.00 50.38 185 TYR A C 1
ATOM 1466 O O . TYR A 1 185 ? -36.465 1.247 15.797 1.00 50.38 185 TYR A O 1
ATOM 1474 N N . LEU A 1 186 ? -34.476 2.206 16.169 1.00 54.59 186 LEU A N 1
ATOM 1475 C CA . LEU A 1 186 ? -34.866 2.793 17.459 1.00 54.59 186 LEU A CA 1
ATOM 1476 C C . LEU A 1 186 ? -35.724 4.055 17.291 1.00 54.59 186 LEU A C 1
ATOM 1478 O O . LEU A 1 186 ? -36.656 4.275 18.076 1.00 54.59 186 LEU A O 1
ATOM 1482 N N . THR A 1 187 ? -35.464 4.844 16.249 1.00 53.75 187 THR A N 1
ATOM 1483 C CA . THR A 1 187 ? -36.214 6.071 15.937 1.00 53.75 187 THR A CA 1
ATOM 1484 C C . THR A 1 187 ? -37.634 5.753 15.464 1.00 53.75 187 THR A C 1
ATOM 1486 O O . THR A 1 187 ? -38.603 6.374 15.913 1.00 53.75 187 THR A O 1
ATOM 1489 N N . GLU A 1 188 ? -37.797 4.700 14.662 1.00 52.50 188 GLU A N 1
ATOM 1490 C CA . GLU A 1 188 ? -39.099 4.272 14.139 1.00 52.50 188 GLU A CA 1
ATOM 1491 C C . GLU A 1 188 ? -40.022 3.708 15.242 1.00 52.50 188 GLU A C 1
ATOM 1493 O O . GLU A 1 188 ? -41.238 3.928 15.245 1.00 52.50 188 GLU A O 1
ATOM 1498 N N . ARG A 1 189 ? -39.451 3.080 16.283 1.00 47.53 189 ARG A N 1
ATOM 1499 C CA . ARG A 1 189 ? -40.213 2.547 17.429 1.00 47.53 189 ARG A CA 1
ATOM 1500 C C . ARG A 1 189 ? -40.646 3.615 18.441 1.00 47.53 189 ARG A C 1
ATOM 1502 O O . ARG A 1 189 ? -41.641 3.410 19.142 1.00 47.53 189 ARG A O 1
ATOM 1509 N N . ARG A 1 190 ? -39.926 4.741 18.537 1.00 47.59 190 ARG A N 1
ATOM 1510 C CA . ARG A 1 190 ? -40.304 5.883 19.395 1.00 47.59 190 ARG A CA 1
ATOM 1511 C C . ARG A 1 190 ? -41.422 6.729 18.784 1.00 47.59 190 ARG A C 1
ATOM 1513 O O . ARG A 1 190 ? -42.245 7.243 19.531 1.00 47.59 190 ARG A O 1
ATOM 1520 N N . SER A 1 191 ? -41.513 6.795 17.455 1.00 47.66 191 SER A N 1
ATOM 1521 C CA . SER A 1 191 ? -42.574 7.543 16.763 1.00 47.66 191 SER A CA 1
ATOM 1522 C C . SER A 1 191 ? -43.975 6.915 16.916 1.00 47.66 191 SER A C 1
ATOM 1524 O O . SER A 1 191 ? -44.978 7.614 16.832 1.00 47.66 191 SER A O 1
ATOM 1526 N N . SER A 1 192 ? -44.072 5.617 17.236 1.00 50.50 192 SER A N 1
ATOM 1527 C CA . SER A 1 192 ? -45.359 4.900 17.344 1.00 50.50 192 SER A CA 1
ATOM 1528 C C . SER A 1 192 ? -45.995 4.853 18.747 1.00 50.50 192 SER A C 1
ATOM 1530 O O . SER A 1 192 ? -46.982 4.140 18.925 1.00 50.50 192 SER A O 1
ATOM 1532 N N . ARG A 1 193 ? -45.457 5.536 19.774 1.00 46.62 193 ARG A N 1
ATOM 1533 C CA . ARG A 1 193 ? -45.961 5.400 21.165 1.00 46.62 193 ARG A CA 1
ATOM 1534 C C . ARG A 1 193 ? -46.579 6.637 21.815 1.00 46.62 193 ARG A C 1
ATOM 1536 O O . ARG A 1 193 ? -47.120 6.486 22.905 1.00 46.62 193 ARG A O 1
ATOM 1543 N N . ASP A 1 194 ? -46.628 7.781 21.140 1.00 45.34 194 ASP A N 1
ATOM 1544 C CA . ASP A 1 194 ? -47.369 8.950 21.631 1.00 45.34 194 ASP A CA 1
ATOM 1545 C C . ASP A 1 194 ? -48.630 9.207 20.800 1.00 45.34 194 ASP A C 1
ATOM 1547 O O . ASP A 1 194 ? -48.669 10.049 19.912 1.00 45.34 194 ASP A O 1
ATOM 1551 N N . THR A 1 195 ? -49.691 8.469 21.120 1.00 44.16 195 THR A N 1
ATOM 1552 C CA . THR A 1 195 ? -51.076 8.966 21.051 1.00 44.16 195 THR A CA 1
ATOM 1553 C C . THR A 1 195 ? -51.867 8.324 22.191 1.00 44.16 195 THR A C 1
ATOM 1555 O O . THR A 1 195 ? -52.601 7.354 22.027 1.00 44.16 195 THR A O 1
ATOM 1558 N N . THR A 1 196 ? -51.689 8.854 23.399 1.00 46.66 196 THR A N 1
ATOM 1559 C CA . THR A 1 196 ? -52.662 8.688 24.481 1.00 46.66 196 THR A CA 1
ATOM 1560 C C . THR A 1 196 ? -53.790 9.696 24.287 1.00 46.66 196 THR A C 1
ATOM 1562 O O . THR A 1 196 ? -53.536 10.885 24.135 1.00 46.66 196 THR A O 1
ATOM 1565 N N . CYS A 1 197 ? -55.038 9.230 24.337 1.00 36.94 197 CYS A N 1
ATOM 1566 C CA . CYS A 1 197 ? -56.189 10.022 24.777 1.00 36.94 197 CYS A CA 1
ATOM 1567 C C . CYS A 1 197 ? -57.197 9.091 25.467 1.00 36.94 197 CYS A C 1
ATOM 1569 O O . CYS A 1 197 ? -58.016 8.432 24.837 1.00 36.94 197 CYS A O 1
ATOM 1571 N N . THR A 1 198 ? -56.981 8.977 26.773 1.00 40.84 198 THR A N 1
ATOM 1572 C CA . THR A 1 198 ? -57.913 9.154 27.895 1.00 40.84 198 THR A CA 1
ATOM 1573 C C . THR A 1 198 ? -59.420 8.935 27.691 1.00 40.84 198 THR A C 1
ATOM 1575 O O . THR A 1 198 ? -60.067 9.472 26.800 1.00 40.84 198 THR A O 1
ATOM 1578 N N . GLU A 1 199 ? -59.941 8.191 28.663 1.00 48.38 199 GLU A N 1
ATOM 1579 C CA . GLU A 1 199 ? -61.299 7.746 28.958 1.00 48.38 199 GLU A CA 1
ATOM 1580 C C . GLU A 1 199 ? -62.401 8.820 28.904 1.00 48.38 199 GLU A C 1
ATOM 1582 O O . GLU A 1 199 ? -62.218 9.966 29.312 1.00 48.38 199 GLU A O 1
ATOM 1587 N N . SER A 1 200 ? -63.615 8.393 28.554 1.00 42.69 200 SER A N 1
ATOM 1588 C CA . SER A 1 200 ? -64.850 8.899 29.166 1.00 42.69 200 SER A CA 1
ATOM 1589 C C . SER A 1 200 ? -65.913 7.807 29.105 1.00 42.69 200 SER A C 1
ATOM 1591 O O . SER A 1 200 ? -66.351 7.397 28.032 1.00 42.69 200 SER A O 1
ATOM 1593 N N . GLY A 1 201 ? -66.276 7.291 30.279 1.00 48.75 201 GLY A N 1
ATOM 1594 C CA . GLY A 1 201 ? -67.325 6.297 30.435 1.00 48.75 201 GLY A CA 1
ATOM 1595 C C . GLY A 1 201 ? -68.722 6.873 30.209 1.00 48.75 201 GLY A C 1
ATOM 1596 O O . GLY A 1 201 ? -68.981 8.047 30.457 1.00 48.75 201 GLY A O 1
ATOM 1597 N N . SER A 1 202 ? -69.643 6.005 29.807 1.00 47.47 202 SER A N 1
ATOM 1598 C CA . SER A 1 202 ? -71.061 6.141 30.127 1.00 47.47 202 SER A CA 1
ATOM 1599 C C . SER A 1 202 ? -71.704 4.760 30.065 1.00 47.47 202 SER A C 1
ATOM 1601 O O . SER A 1 202 ? -71.708 4.104 29.025 1.00 47.47 202 SER A O 1
ATOM 1603 N N . SER A 1 203 ? -72.186 4.310 31.218 1.00 45.41 203 SER A N 1
ATOM 1604 C CA . SER A 1 203 ? -73.034 3.136 31.368 1.00 45.41 203 SER A CA 1
ATOM 1605 C C . SER A 1 203 ? -74.489 3.559 31.190 1.00 45.41 203 SER A C 1
ATOM 1607 O O . SER A 1 203 ? -74.932 4.479 31.876 1.00 45.41 203 SER A O 1
ATOM 1609 N N . CYS A 1 204 ? -75.244 2.846 30.357 1.00 36.47 204 CYS A N 1
ATOM 1610 C CA . CYS A 1 204 ? -76.614 2.485 30.708 1.00 3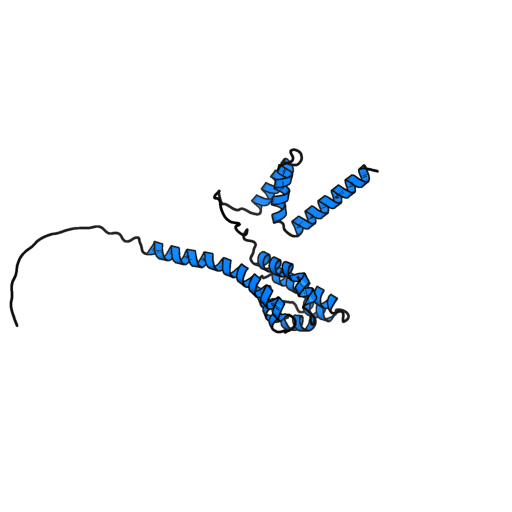6.47 204 CYS A CA 1
ATOM 1611 C C . CYS A 1 204 ? -77.088 1.241 29.943 1.00 36.47 204 CYS A C 1
ATOM 1613 O O . CYS A 1 204 ? -77.090 1.149 28.720 1.00 36.47 204 CYS A O 1
ATOM 1615 N N . GLU A 1 205 ? -77.474 0.274 30.760 1.00 42.72 205 GLU A N 1
ATOM 1616 C CA . GLU A 1 205 ? -78.214 -0.952 30.509 1.00 42.72 205 GLU A CA 1
ATOM 1617 C C . GLU A 1 205 ? -79.650 -0.656 30.037 1.00 42.72 205 GLU A C 1
ATOM 1619 O O . GLU A 1 205 ? -80.284 0.239 30.597 1.00 42.72 205 GLU A O 1
ATOM 1624 N N . SER A 1 206 ? -80.182 -1.418 29.063 1.00 43.91 206 SER A N 1
ATOM 1625 C CA . SER A 1 206 ? -81.537 -2.024 29.103 1.00 43.91 206 SER A CA 1
ATOM 1626 C C . SER A 1 206 ? -81.943 -2.763 27.807 1.00 43.91 206 SER A C 1
ATOM 1628 O O . SER A 1 206 ? -82.024 -2.181 26.733 1.00 43.91 206 SER A O 1
ATOM 1630 N N . THR A 1 207 ? -82.249 -4.056 27.997 1.00 43.34 207 THR A N 1
ATOM 1631 C CA . THR A 1 207 ? -83.387 -4.866 27.487 1.00 43.34 207 THR A CA 1
ATOM 1632 C C . THR A 1 207 ? -83.648 -5.137 25.988 1.00 43.34 207 THR A C 1
ATOM 1634 O O . THR A 1 207 ? -83.969 -4.241 25.221 1.00 43.34 207 THR A O 1
ATOM 1637 N N . LYS A 1 208 ? -83.641 -6.453 25.676 1.00 46.78 208 LYS A N 1
ATOM 1638 C CA . LYS A 1 208 ? -84.522 -7.283 24.804 1.00 46.78 208 LYS A CA 1
ATOM 1639 C C . LYS A 1 208 ? -85.468 -6.592 23.799 1.00 46.78 208 LYS A C 1
ATOM 1641 O O . LYS A 1 208 ? -86.317 -5.829 24.230 1.00 46.78 208 LYS A O 1
ATOM 1646 N N . GLU A 1 209 ? -85.510 -7.107 22.562 1.00 38.91 209 GLU A N 1
ATOM 1647 C CA . GLU A 1 209 ? -86.634 -7.912 22.021 1.00 38.91 209 GLU A CA 1
ATOM 1648 C C . GLU A 1 209 ? -86.331 -8.481 20.615 1.00 38.91 209 GLU A C 1
ATOM 1650 O O . GLU A 1 209 ? -85.554 -7.912 19.851 1.00 38.91 209 GLU A O 1
ATOM 1655 N N . GLU A 1 210 ? -86.926 -9.647 20.328 1.00 46.44 210 GLU A N 1
ATOM 1656 C CA . GLU A 1 210 ? -87.118 -10.276 19.004 1.00 46.44 210 GLU A CA 1
ATOM 1657 C C . GLU A 1 210 ? -87.722 -9.275 17.985 1.00 46.44 210 GLU A C 1
ATOM 1659 O O . GLU A 1 210 ? -88.294 -8.265 18.373 1.00 46.44 210 GLU A O 1
ATOM 1664 N N . VAL A 1 211 ? -87.658 -9.455 16.661 1.00 44.28 211 VAL A N 1
ATOM 1665 C CA . VAL A 1 211 ? -88.512 -10.355 15.856 1.00 44.28 211 VAL A CA 1
ATOM 1666 C C . VAL A 1 211 ? -88.065 -10.254 14.380 1.00 44.28 211 VAL A C 1
ATOM 1668 O O . VAL A 1 211 ? -87.762 -9.162 13.910 1.00 44.28 211 VAL A O 1
ATOM 1671 N N . LYS A 1 212 ? -88.026 -11.417 13.700 1.00 46.69 212 LYS A N 1
ATOM 1672 C CA . LYS A 1 212 ? -88.393 -11.737 12.288 1.00 46.69 212 LYS A CA 1
ATOM 1673 C C . LYS A 1 212 ? -88.664 -10.546 11.341 1.00 46.69 212 LYS A C 1
ATOM 1675 O O . LYS A 1 212 ? -89.427 -9.656 11.684 1.00 46.69 212 LYS A O 1
ATOM 1680 N N . GLU A 1 213 ? -88.162 -10.537 10.108 1.00 46.34 213 GLU A N 1
ATOM 1681 C CA . GLU A 1 213 ? -88.492 -11.464 9.004 1.00 46.34 213 GLU A CA 1
ATOM 1682 C C . GLU A 1 213 ? -87.446 -11.372 7.881 1.00 46.34 213 GLU A C 1
ATOM 1684 O O . GLU A 1 213 ? -86.949 -10.250 7.629 1.00 46.34 213 GLU A O 1
#

Sequence (213 aa):
DQRRSLGDKKTTLLTAMQETVSSDYRKLKDIATVLSDVERTKDIANKIMTEYEENFSEDDDSTIVQPQEVAGSKEDGASDILRNNYSALCQSITKPVHIAEWLHDEVISNEALSCVMSTRGSVSDSRAVLLKAVRDAVHSNYKHLELFVTVLRKFSETAHIGDTIFEEYSQYFKRDNTVEEMEAYLTERRSSRDTTCTESGSSCESTKEEVKE

Secondary structure (DSSP, 8-state):
-HHHHHHHHHHHHHHHHHHHHHH-TTHHHHHHHHHHTSTTTHHHHHHHHHHHHHHS---------S-------HHHHHHHHHHHTHHHHHHH-S-HHHHHHHHBTTTB-HHHHHHHHHS-S-HHHHHHHHHHHHHHHHHH-THHHHHHHHHHTTSHHHHHHHHHHHHHHHHHHHHHHHHHHHHHHHHHHHHTS--------------------

Foldseek 3Di:
DVVVVVVVVVVVVVVVLVVVCVVPVVVLLVVLVVLCVPPVRVVVSVVSVVVVCVVPPDDDDDDDDDDDDPDDDLLVQLLVLLVVCVVVQLVLDQPLLVLLVQLDPPQADPVLSVLLVPPPPDSNSSSVSSSVSNSVSSSVPVCSSVSSLVSLCVDPSRVVVSVVSVVSSCVVVVVVVVVVVVVVVVVVVVVPPPDDDDDDDDDDDDDDDDDDD